Protein AF-0000000084665175 (afdb_homodimer)

Foldseek 3Di:
DPPDPPPPPPPPPPPDQWQPDALVSNVVSVWFADLLQLETGDPLLDDPVLSVVLVVPDQFWKAQDQVRPGIDHPVVSRSSHGWIWGFLLSNLSSLVSLVVSVVCCVPPSQKHWPQSVDPVSNVVSVCSNPHDDDPRGHTRDIRDRYMTGMDGPD/DPPDPPPPPPPPPPPDQWQPDALVSNVVSVWFADLLQLETGDPLLDDPVLSVVLVVPDQFWKAQDQVRPGIDHPVVSRSSHGWIWGFLLSNLSSLVSLVVSVVCCVPPSQKHWPCSVDPVSNVVSVCSNPHDDDDRGHTRDIRDHYMTGMDGND

InterPro domains:
  IPR053008 Phomopsin biosynthesis-associated protein [PTHR35896] (13-152)

Sequence (308 aa):
MSPSTEDAASPYAAQWTNCGSSPTEARKRGCKFDILSFAWQLPECYDDKIMEDFLAEKEWEFFKFPNKTSPVTKETALTGEHTLFVTTEYHRVHCMYMWRQMHRAFTVRKYIDSHLNDWHHTLHCHKVMLGEQLPPESIGAAGQVKYPECSPALMSPSTEDAASPYAAQWTNCGSSPTEARKRGCKFDILSFAWQLPECYDDKIMEDFLAEKEWEFFKFPNKTSPVTKETALTGEHTLFVTTEYHRVHCMYMWRQMHRAFTVRKYIDSHLNDWHHTLHCHKVMLGEQLPPESIGAAGQVKYPECSPAL

Nearest PDB structures (foldseek):
  6m5a-assembly1_A  TM=4.374E-01  e=7.231E+00  Bifidobacterium longum
  6m5a-assembly1_A  TM=4.374E-01  e=7.853E+00  Bifidobacterium longum

Structure (mmCIF, N/CA/C/O backbone):
data_AF-0000000084665175-model_v1
#
loop_
_entity.id
_entity.type
_entity.pdbx_description
1 polymer 'Uncharacterized protein'
#
loop_
_atom_site.group_PDB
_atom_site.id
_atom_site.type_symbol
_atom_site.label_atom_id
_atom_site.label_alt_id
_atom_site.label_comp_id
_atom_site.label_asym_id
_atom_site.label_entity_id
_atom_site.label_seq_id
_atom_site.pdbx_PDB_ins_code
_atom_site.Cartn_x
_atom_site.Cartn_y
_atom_site.Cartn_z
_atom_site.occupancy
_atom_site.B_iso_or_equiv
_atom_site.auth_seq_id
_atom_site.auth_comp_id
_atom_site.auth_asym_id
_atom_site.auth_atom_id
_atom_site.pdbx_PDB_model_num
ATOM 1 N N . MET A 1 1 ? 52.875 -5.105 -5.637 1 31.73 1 MET A N 1
ATOM 2 C CA . MET A 1 1 ? 51.719 -5.711 -6.281 1 31.73 1 MET A CA 1
ATOM 3 C C . MET A 1 1 ? 50.5 -5.641 -5.371 1 31.73 1 MET A C 1
ATOM 5 O O . MET A 1 1 ? 50.469 -6.262 -4.309 1 31.73 1 MET A O 1
ATOM 9 N N . SER A 1 2 ? 49.719 -4.527 -5.328 1 40.12 2 SER A N 1
ATOM 10 C CA . SER A 1 2 ? 48.656 -4.16 -4.398 1 40.12 2 SER A CA 1
ATOM 11 C C . SER A 1 2 ? 47.438 -5.07 -4.559 1 40.12 2 SER A C 1
ATOM 13 O O . SER A 1 2 ? 47.062 -5.395 -5.68 1 40.12 2 SER A O 1
ATOM 15 N N . PRO A 1 3 ? 47.094 -5.945 -3.506 1 40.59 3 PRO A N 1
ATOM 16 C CA . PRO A 1 3 ? 45.938 -6.867 -3.629 1 40.59 3 PRO A CA 1
ATOM 17 C C . PRO A 1 3 ? 44.656 -6.168 -4.09 1 40.59 3 PRO A C 1
ATOM 19 O O . PRO A 1 3 ? 44.438 -5.016 -3.727 1 40.59 3 PRO A O 1
ATOM 22 N N . SER A 1 4 ? 44.312 -6.379 -5.422 1 39.75 4 SER A N 1
ATOM 23 C CA . SER A 1 4 ? 43.062 -5.934 -6.023 1 39.75 4 SER A CA 1
ATOM 24 C C . SER A 1 4 ? 41.875 -6.293 -5.141 1 39.75 4 SER A C 1
ATOM 26 O O . SER A 1 4 ? 41.75 -7.43 -4.68 1 39.75 4 SER A O 1
ATOM 28 N N . THR A 1 5 ? 41.375 -5.363 -4.375 1 36.22 5 THR A N 1
ATOM 29 C CA . THR A 1 5 ? 40.125 -5.473 -3.617 1 36.22 5 THR A CA 1
ATOM 30 C C . THR A 1 5 ? 39.031 -6.121 -4.461 1 36.22 5 THR A C 1
ATOM 32 O O . THR A 1 5 ? 38.656 -5.594 -5.512 1 36.22 5 THR A O 1
ATOM 35 N N . GLU A 1 6 ? 39.031 -7.492 -4.523 1 35.38 6 GLU A N 1
ATOM 36 C CA . GLU A 1 6 ? 37.938 -8.242 -5.098 1 35.38 6 GLU A CA 1
ATOM 37 C C . GLU A 1 6 ? 36.594 -7.605 -4.738 1 35.38 6 GLU A C 1
ATOM 39 O O . GLU A 1 6 ? 36.312 -7.34 -3.564 1 35.38 6 GLU A O 1
ATOM 44 N N . ASP A 1 7 ? 36.062 -6.809 -5.629 1 36.69 7 ASP A N 1
ATOM 45 C CA . ASP A 1 7 ? 34.688 -6.32 -5.551 1 36.69 7 ASP A CA 1
ATOM 46 C C . ASP A 1 7 ? 33.75 -7.391 -5 1 36.69 7 ASP A C 1
ATOM 48 O O . ASP A 1 7 ? 33.656 -8.477 -5.574 1 36.69 7 ASP A O 1
ATOM 52 N N . ALA A 1 8 ? 33.594 -7.441 -3.74 1 35.28 8 ALA A N 1
ATOM 53 C CA . ALA A 1 8 ? 32.625 -8.297 -3.092 1 35.28 8 ALA A CA 1
ATOM 54 C C . ALA A 1 8 ? 31.328 -8.375 -3.924 1 35.28 8 ALA A C 1
ATOM 56 O O . ALA A 1 8 ? 30.562 -7.422 -3.98 1 35.28 8 ALA A O 1
ATOM 57 N N . ALA A 1 9 ? 31.406 -8.82 -5.094 1 38.97 9 ALA A N 1
ATOM 58 C CA . ALA A 1 9 ? 30.188 -9.141 -5.832 1 38.97 9 ALA A CA 1
ATOM 59 C C . ALA A 1 9 ? 29.125 -9.703 -4.902 1 38.97 9 ALA A C 1
ATOM 61 O O . ALA A 1 9 ? 29.406 -10.562 -4.062 1 38.97 9 ALA A O 1
ATOM 62 N N . SER A 1 10 ? 28.078 -8.992 -4.578 1 43.75 10 SER A N 1
ATOM 63 C CA . SER A 1 10 ? 27.016 -9.492 -3.723 1 43.75 10 SER A CA 1
ATOM 64 C C . SER A 1 10 ? 26.734 -10.969 -3.98 1 43.75 10 SER A C 1
ATOM 66 O O . SER A 1 10 ? 26.734 -11.414 -5.133 1 43.75 10 SER A O 1
ATOM 68 N N . PRO A 1 11 ? 27.062 -11.805 -3.145 1 42.22 11 PRO A N 1
ATOM 69 C CA . PRO A 1 11 ? 26.828 -13.242 -3.332 1 42.22 11 PRO A CA 1
ATOM 70 C C . PRO A 1 11 ? 25.562 -13.539 -4.121 1 42.22 11 PRO A C 1
ATOM 72 O O . PRO A 1 11 ? 25.328 -14.688 -4.516 1 42.22 11 PRO A O 1
ATOM 75 N N . TYR A 1 12 ? 24.438 -12.641 -4.078 1 46.16 12 TYR A N 1
ATOM 76 C CA . TYR A 1 12 ? 23.266 -12.891 -4.898 1 46.16 12 TYR A CA 1
ATOM 77 C C . TYR A 1 12 ? 23.469 -12.391 -6.32 1 46.16 12 TYR A C 1
ATOM 79 O O . TYR A 1 12 ? 22.938 -11.344 -6.703 1 46.16 12 TYR A O 1
ATOM 87 N N . ALA A 1 13 ? 24.531 -12.188 -6.75 1 50.5 13 ALA A N 1
ATOM 88 C CA . ALA A 1 13 ? 24.594 -11.977 -8.195 1 50.5 13 ALA A CA 1
ATOM 89 C C . ALA A 1 13 ? 23.594 -12.852 -8.93 1 50.5 13 ALA A C 1
ATOM 91 O O . ALA A 1 13 ? 23.734 -14.078 -8.953 1 50.5 13 ALA A O 1
ATOM 92 N N . ALA A 1 14 ? 22.266 -12.43 -8.836 1 59.78 14 ALA A N 1
ATOM 93 C CA . ALA A 1 14 ? 21.172 -13.219 -9.375 1 59.78 14 ALA A CA 1
ATOM 94 C C . ALA A 1 14 ? 21.484 -13.727 -10.781 1 59.78 14 ALA A C 1
ATOM 96 O O . ALA A 1 14 ? 21.922 -12.953 -11.641 1 59.78 14 ALA A O 1
ATOM 97 N N . GLN A 1 15 ? 21.797 -15.039 -10.93 1 76.12 15 GLN A N 1
ATOM 98 C CA . GLN A 1 15 ? 21.969 -15.68 -12.227 1 76.12 15 GLN A CA 1
ATOM 99 C C . GLN A 1 15 ? 20.891 -15.234 -13.211 1 76.12 15 GLN A C 1
ATOM 101 O O . GLN A 1 15 ? 21.156 -15.039 -14.398 1 76.12 15 GLN A O 1
ATOM 106 N N . TRP A 1 16 ? 19.688 -14.969 -12.773 1 90.75 16 TRP A N 1
ATOM 107 C CA . TRP A 1 16 ? 18.547 -14.602 -13.609 1 90.75 16 TRP A CA 1
ATOM 108 C C . TRP A 1 16 ? 17.906 -13.312 -13.117 1 90.75 16 TRP A C 1
ATOM 110 O O . TRP A 1 16 ? 17.984 -12.977 -11.93 1 90.75 16 TRP A O 1
ATOM 120 N N . THR A 1 17 ? 17.328 -12.633 -14.031 1 95.25 17 THR A N 1
ATOM 121 C CA . THR A 1 17 ? 16.609 -11.43 -13.672 1 95.25 17 THR A CA 1
ATOM 122 C C . THR A 1 17 ? 15.094 -11.672 -13.711 1 95.25 17 THR A C 1
ATOM 124 O O . THR A 1 17 ? 14.312 -10.805 -13.328 1 95.25 17 THR A O 1
ATOM 127 N N . ASN A 1 18 ? 14.75 -12.828 -14.203 1 97.62 18 ASN A N 1
ATOM 128 C CA . ASN A 1 18 ? 13.352 -13.25 -14.188 1 97.62 18 ASN A CA 1
ATOM 129 C C . ASN A 1 18 ? 13.227 -14.766 -14.234 1 97.62 18 ASN A C 1
ATOM 131 O O . ASN A 1 18 ? 14.227 -15.477 -14.289 1 97.62 18 ASN A O 1
ATOM 135 N N . CYS A 1 19 ? 12.039 -15.258 -14.281 1 98.38 19 CYS A N 1
ATOM 136 C CA . CYS A 1 19 ? 11.773 -16.688 -14.164 1 98.38 19 CYS A CA 1
ATOM 137 C C . CYS A 1 19 ? 11.523 -17.312 -15.531 1 98.38 19 CYS A C 1
ATOM 139 O O . CYS A 1 19 ? 10.961 -18.406 -15.625 1 98.38 19 CYS A O 1
ATOM 141 N N . GLY A 1 20 ? 11.867 -16.594 -16.516 1 97.94 20 GLY A N 1
ATOM 142 C CA . GLY A 1 20 ? 11.617 -17.109 -17.859 1 97.94 20 GLY A CA 1
ATOM 143 C C . GLY A 1 20 ? 10.211 -16.828 -18.344 1 97.94 20 GLY A C 1
ATOM 144 O O . GLY A 1 20 ? 9.703 -15.727 -18.156 1 97.94 20 GLY A O 1
ATOM 145 N N . SER A 1 21 ? 9.578 -17.812 -19.141 1 97.88 21 SER A N 1
ATOM 146 C CA . SER A 1 21 ? 8.281 -17.531 -19.766 1 97.88 21 SER A CA 1
ATOM 147 C C . SER A 1 21 ? 7.359 -18.75 -19.641 1 97.88 21 SER A C 1
ATOM 149 O O . SER A 1 21 ? 6.328 -18.812 -20.328 1 97.88 21 SER A O 1
ATOM 151 N N . SER A 1 22 ? 7.793 -19.641 -18.891 1 98.25 22 SER A N 1
ATOM 152 C CA . SER A 1 22 ? 6.953 -20.812 -18.656 1 98.25 22 SER A CA 1
ATOM 153 C C . SER A 1 22 ? 7.176 -21.391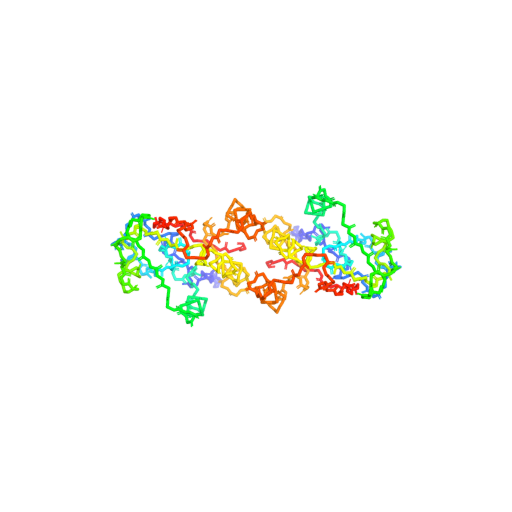 -17.266 1 98.25 22 SER A C 1
ATOM 155 O O . SER A 1 22 ? 8.242 -21.203 -16.672 1 98.25 22 SER A O 1
ATOM 157 N N . PRO A 1 23 ? 6.137 -22.141 -16.797 1 98.44 23 PRO A N 1
ATOM 158 C CA . PRO A 1 23 ? 6.324 -22.766 -15.484 1 98.44 23 PRO A CA 1
ATOM 159 C C . PRO A 1 23 ? 7.527 -23.719 -15.453 1 98.44 23 PRO A C 1
ATOM 161 O O . PRO A 1 23 ? 8.25 -23.766 -14.453 1 98.44 23 PRO A O 1
ATOM 164 N N . THR A 1 24 ? 7.699 -24.438 -16.469 1 98.19 24 THR A N 1
ATOM 165 C CA . THR A 1 24 ? 8.828 -25.359 -16.547 1 98.19 24 THR A CA 1
ATOM 166 C C . THR A 1 24 ? 10.148 -24.594 -16.422 1 98.19 24 THR A C 1
ATOM 168 O O . THR A 1 24 ? 11.016 -24.984 -15.641 1 98.19 24 THR A O 1
ATOM 171 N N . GLU A 1 25 ? 10.297 -23.578 -17.172 1 97.94 25 GLU A N 1
ATOM 172 C CA . GLU A 1 25 ? 11.5 -22.75 -17.094 1 97.94 25 GLU A CA 1
ATOM 173 C C . GLU A 1 25 ? 11.656 -22.156 -15.695 1 97.94 25 GLU A C 1
ATOM 175 O O . GLU A 1 25 ? 12.758 -22.078 -15.156 1 97.94 25 GLU A O 1
ATOM 180 N N . ALA A 1 26 ? 10.523 -21.672 -15.172 1 98.56 26 ALA A N 1
ATOM 181 C CA . ALA A 1 26 ? 10.547 -21.078 -13.844 1 98.56 26 ALA A CA 1
ATOM 182 C C . ALA A 1 26 ? 11.078 -22.062 -12.805 1 98.56 26 ALA A C 1
ATOM 184 O O . ALA A 1 26 ? 11.953 -21.719 -12.008 1 98.56 26 ALA A O 1
ATOM 185 N N . ARG A 1 27 ? 10.594 -23.234 -12.836 1 98.12 27 ARG A N 1
ATOM 186 C CA . ARG A 1 27 ? 11.039 -24.266 -11.898 1 98.12 27 ARG A CA 1
ATOM 187 C C . ARG A 1 27 ? 12.523 -24.562 -12.078 1 98.12 27 ARG A C 1
ATOM 189 O O . ARG A 1 27 ? 13.25 -24.734 -11.094 1 98.12 27 ARG A O 1
ATOM 196 N N . LYS A 1 28 ? 12.977 -24.578 -13.258 1 96.88 28 LYS A N 1
ATOM 197 C CA . LYS A 1 28 ? 14.391 -24.828 -13.539 1 96.88 28 LYS A CA 1
ATOM 198 C C . LYS A 1 28 ? 15.266 -23.734 -12.938 1 96.88 28 LYS A C 1
ATOM 200 O O . LYS A 1 28 ? 16.391 -24 -12.508 1 96.88 28 LYS A O 1
ATOM 205 N N . ARG A 1 29 ? 14.703 -22.578 -12.867 1 96.56 29 ARG A N 1
ATOM 206 C CA . ARG A 1 29 ? 15.461 -21.438 -12.359 1 96.56 29 ARG A CA 1
ATOM 207 C C . ARG A 1 29 ? 15.289 -21.297 -10.852 1 96.56 29 ARG A C 1
ATOM 209 O O . ARG A 1 29 ? 15.758 -20.328 -10.258 1 96.56 29 ARG A O 1
ATOM 216 N N . GLY A 1 30 ? 14.617 -22.219 -10.25 1 96.88 30 GLY A N 1
ATOM 217 C CA . GLY A 1 30 ? 14.453 -22.203 -8.805 1 96.88 30 GLY A CA 1
ATOM 218 C C . GLY A 1 30 ? 13.422 -21.203 -8.328 1 96.88 30 GLY A C 1
ATOM 219 O O . GLY A 1 30 ? 13.43 -20.781 -7.168 1 96.88 30 GLY A O 1
ATOM 220 N N . CYS A 1 31 ? 12.594 -20.75 -9.242 1 98.19 31 CYS A N 1
ATOM 221 C CA . CYS A 1 31 ? 11.555 -19.781 -8.891 1 98.19 31 CYS A CA 1
ATOM 222 C C . CYS A 1 31 ? 10.438 -20.453 -8.109 1 98.19 31 CYS A C 1
ATOM 224 O O . CYS A 1 31 ? 10.25 -21.672 -8.195 1 98.19 31 CYS A O 1
ATOM 226 N N . LYS A 1 32 ? 9.695 -19.641 -7.34 1 98.38 32 LYS A N 1
ATOM 227 C CA . LYS A 1 32 ? 8.508 -20.047 -6.602 1 98.38 32 LYS A CA 1
ATOM 228 C C . LYS A 1 32 ? 7.277 -19.266 -7.074 1 98.38 32 LYS A C 1
ATOM 230 O O . LYS A 1 32 ? 7.395 -18.141 -7.539 1 98.38 32 LYS A O 1
ATOM 235 N N . PHE A 1 33 ? 6.184 -19.906 -6.934 1 98.56 33 PHE A N 1
ATOM 236 C CA . PHE A 1 33 ? 4.965 -19.281 -7.418 1 98.56 33 PHE A CA 1
ATOM 237 C C . PHE A 1 33 ? 4.301 -18.469 -6.316 1 98.56 33 PHE A C 1
ATOM 239 O O . PHE A 1 33 ? 3.99 -18.984 -5.246 1 98.56 33 PHE A O 1
ATOM 246 N N . ASP A 1 34 ? 4.098 -17.203 -6.543 1 98.38 34 ASP A N 1
ATOM 247 C CA . ASP A 1 34 ? 3.391 -16.234 -5.711 1 98.38 34 ASP A CA 1
ATOM 248 C C . ASP A 1 34 ? 1.909 -16.172 -6.078 1 98.38 34 ASP A C 1
ATOM 250 O O . ASP A 1 34 ? 1.541 -15.609 -7.105 1 98.38 34 ASP A O 1
ATOM 254 N N . ILE A 1 35 ? 1.098 -16.703 -5.219 1 97.62 35 ILE A N 1
ATOM 255 C CA . ILE A 1 35 ? -0.321 -16.859 -5.516 1 97.62 35 ILE A CA 1
ATOM 256 C C . ILE A 1 35 ? -1.031 -15.516 -5.402 1 97.62 35 ILE A C 1
ATOM 258 O O . ILE A 1 35 ? -2.135 -15.344 -5.926 1 97.62 35 ILE A O 1
ATOM 262 N N . LEU A 1 36 ? -0.494 -14.523 -4.75 1 97.38 36 LEU A N 1
ATOM 263 C CA . LEU A 1 36 ? -1.067 -13.18 -4.672 1 97.38 36 LEU A CA 1
ATOM 264 C C . LEU A 1 36 ? -1.054 -12.508 -6.039 1 97.38 36 LEU A C 1
ATOM 266 O O . LEU A 1 36 ? -2.078 -11.992 -6.492 1 97.38 36 LEU A O 1
ATOM 270 N N . SER A 1 37 ? 0.1 -12.539 -6.688 1 96.25 37 SER A N 1
ATOM 271 C CA . SER A 1 37 ? 0.264 -11.859 -7.969 1 96.25 37 SER A CA 1
ATOM 272 C C . SER A 1 37 ? 0.074 -12.828 -9.133 1 96.25 37 SER A C 1
ATOM 274 O O . SER A 1 37 ? 0.115 -12.422 -10.297 1 96.25 37 SER A O 1
ATOM 276 N N . PHE A 1 38 ? -0.125 -14.109 -8.828 1 98.25 38 PHE A N 1
ATOM 277 C CA . PHE A 1 38 ? -0.094 -15.141 -9.859 1 98.25 38 PHE A CA 1
ATOM 278 C C . PHE A 1 38 ? 1.171 -15.023 -10.703 1 98.25 38 PHE A C 1
ATOM 280 O O . PHE A 1 38 ? 1.104 -14.984 -11.93 1 98.25 38 PHE A O 1
ATOM 287 N N . ALA A 1 39 ? 2.281 -15.023 -10 1 98.75 39 ALA A N 1
ATOM 288 C CA . ALA A 1 39 ? 3.555 -14.773 -10.672 1 98.75 39 ALA A CA 1
ATOM 289 C C . ALA A 1 39 ? 4.633 -15.727 -10.172 1 98.75 39 ALA A C 1
ATOM 291 O O . ALA A 1 39 ? 4.719 -16.016 -8.977 1 98.75 39 ALA A O 1
ATOM 292 N N . TRP A 1 40 ? 5.355 -16.219 -11.117 1 98.75 40 TRP A N 1
ATOM 293 C CA . TRP A 1 40 ? 6.594 -16.906 -10.75 1 98.75 40 TRP A CA 1
ATOM 294 C C . TRP A 1 40 ? 7.672 -15.906 -10.352 1 98.75 40 TRP A C 1
ATOM 296 O O . TRP A 1 40 ? 7.961 -14.969 -11.094 1 98.75 40 TRP A O 1
ATOM 306 N N . GLN A 1 41 ? 8.195 -16.141 -9.172 1 98.5 41 GLN A N 1
ATOM 307 C CA . GLN A 1 41 ? 9.156 -15.188 -8.625 1 98.5 41 GLN A CA 1
ATOM 308 C C . GLN A 1 41 ? 10.508 -15.852 -8.383 1 98.5 41 GLN A C 1
ATOM 310 O O . GLN A 1 41 ? 10.578 -16.969 -7.867 1 98.5 41 GLN A O 1
ATOM 315 N N . LEU A 1 42 ? 11.602 -15.156 -8.734 1 97.94 42 LEU A N 1
ATOM 316 C CA . LEU A 1 42 ? 12.922 -15.531 -8.25 1 97.94 42 LEU A CA 1
ATOM 317 C C . LEU A 1 42 ? 12.977 -15.484 -6.727 1 97.94 42 LEU A C 1
ATOM 319 O O . LEU A 1 42 ? 12.188 -14.781 -6.094 1 97.94 42 LEU A O 1
ATOM 323 N N . PRO A 1 43 ? 13.859 -16.188 -6.121 1 96.75 43 PRO A N 1
ATOM 324 C CA . PRO A 1 43 ? 13.914 -16.266 -4.66 1 96.75 43 PRO A CA 1
ATOM 325 C C . PRO A 1 43 ? 14.055 -14.898 -4 1 96.75 43 PRO A C 1
ATOM 327 O O . PRO A 1 43 ? 13.5 -14.672 -2.924 1 96.75 43 PRO A O 1
ATOM 330 N N . GLU A 1 44 ? 14.742 -13.984 -4.621 1 96.38 44 GLU A N 1
ATOM 331 C CA . GLU A 1 44 ? 14.969 -12.656 -4.047 1 96.38 44 GLU A CA 1
ATOM 332 C C . GLU A 1 44 ? 13.664 -11.875 -3.932 1 96.38 44 GLU A C 1
ATOM 334 O O . GLU A 1 44 ? 13.492 -11.07 -3.012 1 96.38 44 GLU A O 1
ATOM 339 N N . CYS A 1 45 ? 12.734 -12.133 -4.824 1 98 45 CYS A N 1
ATOM 340 C CA . CYS A 1 45 ? 11.508 -11.352 -4.875 1 98 45 CYS A CA 1
ATOM 341 C C . CYS A 1 45 ? 10.344 -12.125 -4.266 1 98 45 CYS A C 1
ATOM 343 O O . CYS A 1 45 ? 9.258 -11.562 -4.066 1 98 45 CYS A O 1
ATOM 345 N N . TYR A 1 46 ? 10.523 -13.398 -4.004 1 98.38 46 TYR A N 1
ATOM 346 C CA . TYR A 1 46 ? 9.477 -14.18 -3.355 1 98.38 46 TYR A CA 1
ATOM 347 C C . TYR A 1 46 ? 9.453 -13.914 -1.855 1 98.38 46 TYR A C 1
ATOM 349 O O . TYR A 1 46 ? 10.469 -14.07 -1.172 1 98.38 46 TYR A O 1
ATOM 357 N N . ASP A 1 47 ? 8.344 -13.547 -1.358 1 98.25 47 ASP A N 1
ATOM 358 C CA . ASP A 1 47 ? 8.195 -13.273 0.068 1 98.25 47 ASP A CA 1
ATOM 359 C C . ASP A 1 47 ? 7.453 -14.406 0.771 1 98.25 47 ASP A C 1
ATOM 361 O O . ASP A 1 47 ? 6.223 -14.414 0.818 1 98.25 47 ASP A O 1
ATOM 365 N N . ASP A 1 48 ? 8.18 -15.305 1.375 1 97.62 48 ASP A N 1
ATOM 366 C CA . ASP A 1 48 ? 7.621 -16.5 2.008 1 97.62 48 ASP A CA 1
ATOM 367 C C . ASP A 1 48 ? 6.633 -16.125 3.105 1 97.62 48 ASP A C 1
ATOM 369 O O . ASP A 1 48 ? 5.559 -16.719 3.211 1 97.62 48 ASP A O 1
ATOM 373 N N . LYS A 1 49 ? 7.012 -15.172 3.904 1 97.5 49 LYS A N 1
ATOM 374 C CA . LYS A 1 49 ? 6.184 -14.797 5.047 1 97.5 49 LYS A CA 1
ATOM 375 C C . LYS A 1 49 ? 4.832 -14.25 4.594 1 97.5 49 LYS A C 1
ATOM 377 O O . LYS A 1 49 ? 3.793 -14.625 5.145 1 97.5 49 LYS A O 1
ATOM 382 N N . ILE A 1 50 ? 4.812 -13.398 3.627 1 98.44 50 ILE A N 1
ATOM 383 C CA . ILE A 1 50 ? 3.574 -12.82 3.117 1 98.44 50 ILE A CA 1
ATOM 384 C C . ILE A 1 50 ? 2.691 -13.922 2.535 1 98.44 50 ILE A C 1
ATOM 386 O O . ILE A 1 50 ? 1.476 -13.93 2.748 1 98.44 50 ILE A O 1
ATOM 390 N N . MET A 1 51 ? 3.35 -14.875 1.78 1 97.94 51 MET A N 1
ATOM 391 C CA . MET A 1 51 ? 2.584 -15.969 1.196 1 97.94 51 MET A CA 1
ATOM 392 C C . MET A 1 51 ? 1.954 -16.828 2.285 1 97.94 51 MET A C 1
ATOM 394 O O . MET A 1 51 ? 0.783 -17.203 2.189 1 97.94 51 MET A O 1
ATOM 398 N N . GLU A 1 52 ? 2.744 -17.078 3.268 1 97.56 52 GLU A N 1
ATOM 399 C CA . GLU A 1 52 ? 2.248 -17.875 4.383 1 97.56 52 GLU A CA 1
ATOM 400 C C . GLU A 1 52 ? 1.075 -17.172 5.074 1 97.56 52 GLU A C 1
ATOM 402 O O . GLU A 1 52 ? 0.043 -17.797 5.332 1 97.56 52 GLU A O 1
ATOM 407 N N . ASP A 1 53 ? 1.209 -15.93 5.387 1 98.06 53 ASP A N 1
ATOM 408 C CA . ASP A 1 53 ? 0.157 -15.172 6.051 1 98.06 53 ASP A CA 1
ATOM 409 C C . ASP A 1 53 ? -1.121 -15.148 5.215 1 98.06 53 ASP A C 1
ATOM 411 O O . ASP A 1 53 ? -2.219 -15.344 5.742 1 98.06 53 ASP A O 1
ATOM 415 N N . PHE A 1 54 ? -0.969 -14.898 3.98 1 98.62 54 PHE A N 1
ATOM 416 C CA . PHE A 1 54 ? -2.121 -14.805 3.092 1 98.62 54 PHE A CA 1
ATOM 417 C C . PHE A 1 54 ? -2.867 -16.125 3.029 1 98.62 54 PHE A C 1
ATOM 419 O O . PHE A 1 54 ? -4.094 -16.156 3.139 1 98.62 54 PHE A O 1
ATOM 426 N N . LEU A 1 55 ? -2.111 -17.172 2.855 1 97.5 55 LEU A N 1
ATOM 427 C CA . LEU A 1 55 ? -2.719 -18.484 2.703 1 97.5 55 LEU A CA 1
ATOM 428 C C . LEU A 1 55 ? -3.332 -18.969 4.02 1 97.5 55 LEU A C 1
ATOM 430 O O . LEU A 1 55 ? -4.219 -19.828 4.023 1 97.5 55 LEU A O 1
ATOM 434 N N . ALA A 1 56 ? -2.902 -18.422 5.094 1 96.75 56 ALA A N 1
ATOM 435 C CA . ALA A 1 56 ? -3.434 -18.797 6.406 1 96.75 56 ALA A CA 1
ATOM 436 C C . ALA A 1 56 ? -4.723 -18.031 6.703 1 96.75 56 ALA A C 1
ATOM 438 O O . ALA A 1 56 ? -5.461 -18.391 7.621 1 96.75 56 ALA A O 1
ATOM 439 N N . GLU A 1 57 ? -4.953 -17 5.957 1 95.62 57 GLU A N 1
ATOM 440 C CA . GLU A 1 57 ? -6.109 -16.156 6.223 1 95.62 57 GLU A CA 1
ATOM 441 C C . GLU A 1 57 ? -7.41 -16.938 6.086 1 95.62 57 GLU A C 1
ATOM 443 O O . GLU A 1 57 ? -8.312 -16.797 6.914 1 95.62 57 GLU A O 1
ATOM 448 N N . LYS A 1 58 ? -7.539 -17.688 5.086 1 94.38 58 LYS A N 1
ATOM 449 C CA . LYS A 1 58 ? -8.734 -18.484 4.824 1 94.38 58 LYS A CA 1
ATOM 450 C C . LYS A 1 58 ? -8.492 -19.469 3.678 1 94.38 58 LYS A C 1
ATOM 452 O O . LYS A 1 58 ? -7.492 -19.359 2.965 1 94.38 58 LYS A O 1
ATOM 457 N N . GLU A 1 59 ? -9.414 -20.359 3.555 1 96.38 59 GLU A N 1
ATOM 458 C CA . GLU A 1 59 ? -9.383 -21.25 2.402 1 96.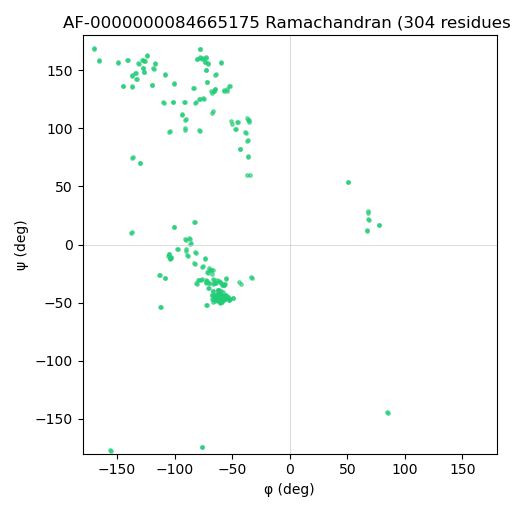38 59 GLU A CA 1
ATOM 459 C C . GLU A 1 59 ? -9.906 -20.562 1.148 1 96.38 59 GLU A C 1
ATOM 461 O O . GLU A 1 59 ? -11.117 -20.531 0.914 1 96.38 59 GLU A O 1
ATOM 466 N N . TRP A 1 60 ? -9.047 -20.094 0.376 1 97.56 60 TRP A N 1
ATOM 467 C CA . TRP A 1 60 ? -9.406 -19.344 -0.819 1 97.56 60 TRP A CA 1
ATOM 468 C C . TRP A 1 60 ? -9.969 -20.266 -1.898 1 97.56 60 TRP A C 1
ATOM 470 O O . TRP A 1 60 ? -9.594 -21.438 -1.983 1 97.56 60 TRP A O 1
ATOM 480 N N . GLU A 1 61 ? -10.82 -19.719 -2.688 1 96.56 61 GLU A N 1
ATOM 481 C CA . GLU A 1 61 ? -11.398 -20.453 -3.814 1 96.56 61 GLU A CA 1
ATOM 482 C C . GLU A 1 61 ? -10.844 -19.938 -5.141 1 96.56 61 GLU A C 1
ATOM 484 O O . GLU A 1 61 ? -10.625 -18.734 -5.312 1 96.56 61 GLU A O 1
ATOM 489 N N . PHE A 1 62 ? -10.703 -20.844 -6.062 1 98.06 62 PHE A N 1
ATOM 490 C CA . PHE A 1 62 ? -10.219 -20.578 -7.41 1 98.06 62 PHE A CA 1
ATOM 491 C C . PHE A 1 62 ? -11.094 -21.25 -8.453 1 98.06 62 PHE A C 1
ATOM 493 O O . PHE A 1 62 ? -11.602 -22.359 -8.227 1 98.06 62 PHE A O 1
ATOM 500 N N . PHE A 1 63 ? -11.219 -20.625 -9.609 1 98.31 63 PHE A N 1
ATOM 501 C CA . PHE A 1 63 ? -12.109 -21.172 -10.633 1 98.31 63 PHE A CA 1
ATOM 502 C C . PHE A 1 63 ? -11.445 -21.109 -12.008 1 98.31 63 PHE A C 1
ATOM 504 O O . PHE A 1 63 ? -10.758 -20.141 -12.328 1 98.31 63 PHE A O 1
ATOM 511 N N . LYS A 1 64 ? -11.711 -22.078 -12.789 1 96.56 64 LYS A N 1
ATOM 512 C CA . LYS A 1 64 ? -11.188 -22.109 -14.156 1 96.56 64 LYS A CA 1
ATOM 513 C C . LYS A 1 64 ? -11.961 -21.156 -15.062 1 96.56 64 LYS A C 1
ATOM 515 O O . LYS A 1 64 ? -11.406 -20.609 -16.016 1 96.56 64 LYS A O 1
ATOM 520 N N . PHE A 1 65 ? -13.25 -20.953 -14.734 1 95.19 65 PHE A N 1
ATOM 521 C CA . PHE A 1 65 ? -14.109 -20.109 -15.547 1 95.19 65 PHE A CA 1
ATOM 522 C C . PHE A 1 65 ? -14.797 -19.062 -14.688 1 95.19 65 PHE A C 1
ATOM 524 O O . PHE A 1 65 ? -14.969 -19.25 -13.484 1 95.19 65 PHE A O 1
ATOM 531 N N . PRO A 1 66 ? -15.227 -18 -15.336 1 93.88 66 PRO A N 1
ATOM 532 C CA . PRO A 1 66 ? -15.797 -16.891 -14.562 1 93.88 66 PRO A CA 1
ATOM 533 C C . PRO A 1 66 ? -17.188 -17.203 -14.023 1 93.88 66 PRO A C 1
ATOM 535 O O . PRO A 1 66 ? -17.703 -16.484 -13.172 1 93.88 66 PRO A O 1
ATOM 538 N N . ASN A 1 67 ? -17.844 -18.297 -14.5 1 92.69 67 ASN A N 1
ATOM 539 C CA . ASN A 1 67 ? -19.172 -18.641 -14.023 1 92.69 67 ASN A CA 1
ATOM 540 C C . ASN A 1 67 ? -19.109 -19.484 -12.75 1 92.69 67 ASN A C 1
ATOM 542 O O . ASN A 1 67 ? -20.141 -19.906 -12.234 1 92.69 67 ASN A O 1
ATOM 546 N N . LYS A 1 68 ? -17.969 -19.781 -12.227 1 91.38 68 LYS A N 1
ATOM 547 C CA . LYS A 1 68 ? -17.688 -20.453 -10.961 1 91.38 68 LYS A CA 1
ATOM 548 C C . LYS A 1 68 ? -18.125 -21.922 -11.008 1 91.38 68 LYS A C 1
ATOM 550 O O . LYS A 1 68 ? -18.344 -22.547 -9.969 1 91.38 68 LYS A O 1
ATOM 555 N N . THR A 1 69 ? -18.25 -22.484 -12.125 1 90.19 69 THR A N 1
ATOM 556 C CA . THR A 1 69 ? -18.781 -23.844 -12.266 1 90.19 69 THR A CA 1
ATOM 557 C C . THR A 1 69 ? -17.641 -24.859 -12.211 1 90.19 69 THR A C 1
ATOM 559 O O . THR A 1 69 ? -17.875 -26.062 -12.102 1 90.19 69 THR A O 1
ATOM 562 N N . SER A 1 70 ? -16.469 -24.422 -12.172 1 92.38 70 SER A N 1
ATOM 563 C CA . SER A 1 70 ? -15.328 -25.344 -12.188 1 92.38 70 SER A CA 1
ATOM 564 C C . SER A 1 70 ? -14.281 -24.922 -11.164 1 92.38 70 SER A C 1
ATOM 566 O O . SER A 1 70 ? -13.211 -24.422 -11.523 1 92.38 70 SER A O 1
ATOM 568 N N . PRO A 1 71 ? -14.57 -25.172 -9.906 1 96.19 71 PRO A N 1
ATOM 569 C CA . PRO A 1 71 ? -13.555 -24.875 -8.891 1 96.19 71 PRO A CA 1
ATOM 570 C C . PRO A 1 71 ? -12.305 -25.734 -9.031 1 96.19 71 PRO A C 1
ATOM 572 O O . PRO A 1 71 ? -12.375 -26.859 -9.523 1 96.19 71 PRO A O 1
ATOM 575 N N . VAL A 1 72 ? -11.195 -25.141 -8.711 1 96.44 72 VAL A N 1
ATOM 576 C CA . VAL A 1 72 ? -9.945 -25.906 -8.664 1 96.44 72 VAL A CA 1
ATOM 577 C C . VAL A 1 72 ? -9.398 -25.906 -7.238 1 96.44 72 VAL A C 1
ATOM 579 O O . VAL A 1 72 ? -9.703 -25.016 -6.445 1 96.44 72 VAL A O 1
ATOM 582 N N . THR A 1 73 ? -8.586 -26.922 -6.926 1 96.06 73 THR A N 1
ATOM 583 C CA . THR A 1 73 ? -8.023 -27.016 -5.586 1 96.06 73 THR A CA 1
ATOM 584 C C . THR A 1 73 ? -6.891 -26.016 -5.398 1 96.06 73 THR A C 1
ATOM 586 O O . THR A 1 73 ? -6.32 -25.531 -6.379 1 96.06 73 THR A O 1
ATOM 589 N N . LYS A 1 74 ? -6.621 -25.75 -4.16 1 96.44 74 LYS A N 1
ATOM 590 C CA . LYS A 1 74 ? -5.48 -24.906 -3.814 1 96.44 74 LYS A CA 1
ATOM 591 C C . LYS A 1 74 ? -4.188 -25.469 -4.402 1 96.44 74 LYS A C 1
ATOM 593 O O . LYS A 1 74 ? -3.35 -24.703 -4.898 1 96.44 74 LYS A O 1
ATOM 598 N N . GLU A 1 75 ? -4.023 -26.75 -4.281 1 96.25 75 GLU A N 1
ATOM 599 C CA . GLU A 1 75 ? -2.832 -27.406 -4.816 1 96.25 75 GLU A CA 1
ATOM 600 C C . GLU A 1 75 ? -2.682 -27.125 -6.312 1 96.25 75 GLU A C 1
ATOM 602 O O . GLU A 1 75 ? -1.581 -26.844 -6.789 1 96.25 75 GLU A O 1
ATOM 607 N N . THR A 1 76 ? -3.762 -27.281 -6.984 1 96.81 76 THR A N 1
ATOM 608 C CA . THR A 1 76 ? -3.75 -27 -8.414 1 96.81 76 THR A CA 1
ATOM 609 C C . THR A 1 76 ? -3.416 -25.531 -8.68 1 96.81 76 THR A C 1
ATOM 611 O O . THR A 1 76 ? -2.623 -25.219 -9.57 1 96.81 76 THR A O 1
ATOM 614 N N . ALA A 1 77 ? -4.051 -24.625 -7.938 1 97.62 77 ALA A N 1
ATOM 615 C CA . ALA A 1 77 ? -3.789 -23.203 -8.094 1 97.62 77 ALA A CA 1
ATOM 616 C C . ALA A 1 77 ? -2.311 -22.891 -7.879 1 97.62 77 ALA A C 1
ATOM 618 O O . ALA A 1 77 ? -1.729 -22.078 -8.609 1 97.62 77 ALA A O 1
ATOM 619 N N . LEU A 1 78 ? -1.662 -23.594 -6.977 1 97.31 78 LEU A N 1
ATOM 620 C CA . LEU A 1 78 ? -0.291 -23.297 -6.578 1 97.31 78 LEU A CA 1
ATOM 621 C C . LEU A 1 78 ? 0.703 -23.875 -7.578 1 97.31 78 LEU A C 1
ATOM 623 O O . LEU A 1 78 ? 1.896 -23.578 -7.527 1 97.31 78 LEU A O 1
ATOM 627 N N . THR A 1 79 ? 0.22 -24.656 -8.547 1 97.56 79 THR A N 1
ATOM 628 C CA . THR A 1 79 ? 1.124 -25.156 -9.578 1 97.56 79 THR A CA 1
ATOM 629 C C . THR A 1 79 ? 1.602 -24.016 -10.469 1 97.56 79 THR A C 1
ATOM 631 O O . THR A 1 79 ? 2.607 -24.141 -11.172 1 97.56 79 THR A O 1
ATOM 634 N N . GLY A 1 80 ? 0.825 -22.906 -10.5 1 98.31 80 GLY A N 1
ATOM 635 C CA . GLY A 1 80 ? 1.199 -21.781 -11.328 1 98.31 80 GLY A CA 1
ATOM 636 C C . GLY A 1 80 ? 1.101 -22.062 -12.812 1 98.31 80 GLY A C 1
ATOM 637 O O . GLY A 1 80 ? 1.835 -21.484 -13.609 1 98.31 80 GLY A O 1
ATOM 638 N N . GLU A 1 81 ? 0.209 -22.984 -13.188 1 97.88 81 GLU A N 1
ATOM 639 C CA . GLU A 1 81 ? 0.127 -23.422 -14.578 1 97.88 81 GLU A CA 1
ATOM 640 C C . GLU A 1 81 ? -1.078 -22.797 -15.281 1 97.88 81 GLU A C 1
ATOM 642 O O . GLU A 1 81 ? -1.177 -22.844 -16.5 1 97.88 81 GLU A O 1
ATOM 647 N N . HIS A 1 82 ? -1.979 -22.188 -14.508 1 96.12 82 HIS A N 1
ATOM 648 C CA . HIS A 1 82 ? -3.266 -21.812 -15.086 1 96.12 82 HIS A CA 1
ATOM 649 C C . HIS A 1 82 ? -3.637 -20.375 -14.734 1 96.12 82 HIS A C 1
ATOM 651 O O . HIS A 1 82 ? -3.357 -19.922 -13.625 1 96.12 82 HIS A O 1
ATOM 657 N N . THR A 1 83 ? -4.25 -19.734 -15.727 1 96.88 83 THR A N 1
ATOM 658 C CA . THR A 1 83 ? -5.066 -18.578 -15.375 1 96.88 83 THR A CA 1
ATOM 659 C C . THR A 1 83 ? -6.301 -19 -14.594 1 96.88 83 THR A C 1
ATOM 661 O O . THR A 1 83 ? -6.98 -19.953 -14.969 1 96.88 83 THR A O 1
ATOM 664 N N . LEU A 1 84 ? -6.555 -18.359 -13.531 1 98.19 84 LEU A N 1
ATOM 665 C CA . LEU A 1 84 ? -7.699 -18.719 -12.695 1 98.19 84 LEU A CA 1
ATOM 666 C C . LEU A 1 84 ? -8.508 -17.469 -12.336 1 98.19 84 LEU A C 1
ATOM 668 O O . LEU A 1 84 ? -7.973 -16.359 -12.336 1 98.19 84 LEU A O 1
ATOM 672 N N . PHE A 1 85 ? -9.75 -17.719 -12.031 1 98.31 85 PHE A N 1
ATOM 673 C CA . PHE A 1 85 ? -10.633 -16.656 -11.578 1 98.31 85 PHE A CA 1
ATOM 674 C C . PHE A 1 85 ? -10.789 -16.688 -10.062 1 98.31 85 PHE A C 1
ATOM 676 O O . PHE A 1 85 ? -10.898 -17.766 -9.469 1 98.31 85 PHE A O 1
ATOM 683 N N . VAL A 1 86 ? -10.766 -15.492 -9.484 1 97.44 86 VAL A N 1
ATOM 684 C CA . VAL A 1 86 ? -10.852 -15.375 -8.031 1 97.44 86 VAL A CA 1
ATOM 685 C C . VAL A 1 86 ? -12.031 -14.484 -7.66 1 97.44 86 VAL A C 1
ATOM 687 O O . VAL A 1 86 ? -12.547 -13.734 -8.5 1 97.44 86 VAL A O 1
ATOM 690 N N . THR A 1 87 ? -12.43 -14.586 -6.453 1 97 87 THR A N 1
ATOM 691 C CA . THR A 1 87 ? -13.586 -13.836 -5.988 1 97 87 THR A CA 1
ATOM 692 C C . THR A 1 87 ? -13.219 -12.375 -5.723 1 97 87 THR A C 1
ATOM 694 O O . THR A 1 87 ? -12.039 -12.031 -5.641 1 97 87 THR A O 1
ATOM 697 N N . THR A 1 88 ? -14.273 -11.539 -5.531 1 97.19 88 THR A N 1
ATOM 698 C CA . THR A 1 88 ? -14.102 -10.148 -5.133 1 97.19 88 THR A CA 1
ATOM 699 C C . THR A 1 88 ? -13.422 -10.055 -3.773 1 97.19 88 THR A C 1
ATOM 701 O O . THR A 1 88 ? -12.555 -9.203 -3.564 1 97.19 88 THR A O 1
ATOM 704 N N . GLU A 1 89 ? -13.781 -10.898 -2.902 1 96.88 89 GLU A N 1
ATOM 705 C CA . GLU A 1 89 ? -13.133 -10.922 -1.594 1 96.88 89 GLU A CA 1
ATOM 706 C C . GLU A 1 89 ? -11.633 -11.188 -1.722 1 96.88 89 GLU A C 1
ATOM 708 O O . GLU A 1 89 ? -10.82 -10.508 -1.104 1 96.88 89 GLU A O 1
ATOM 713 N N . TYR A 1 90 ? -11.297 -12.203 -2.461 1 97.31 90 TYR A N 1
ATOM 714 C CA . TYR A 1 90 ? -9.891 -12.492 -2.713 1 97.31 90 TYR A CA 1
ATOM 715 C C . TYR A 1 90 ? -9.164 -11.258 -3.24 1 97.31 90 TYR A C 1
ATOM 717 O O . TYR A 1 90 ? -8.086 -10.906 -2.75 1 97.31 90 TYR A O 1
ATOM 725 N N . HIS A 1 91 ? -9.781 -10.609 -4.199 1 97.69 91 HIS A N 1
ATOM 726 C CA . HIS A 1 91 ? -9.164 -9.469 -4.859 1 97.69 91 HIS A CA 1
ATOM 727 C C . HIS A 1 91 ? -8.875 -8.344 -3.863 1 97.69 91 HIS A C 1
ATOM 729 O O . HIS A 1 91 ? -7.785 -7.773 -3.863 1 97.69 91 HIS A O 1
ATOM 735 N N . ARG A 1 92 ? -9.805 -8.086 -3.035 1 97.25 92 ARG A N 1
ATOM 736 C CA . ARG A 1 92 ? -9.648 -7.023 -2.049 1 97.25 92 ARG A CA 1
ATOM 737 C C . ARG A 1 92 ? -8.57 -7.379 -1.03 1 97.25 92 ARG A C 1
ATOM 739 O O . ARG A 1 92 ? -7.707 -6.555 -0.714 1 97.25 92 ARG A O 1
ATOM 746 N N . VAL A 1 93 ? -8.625 -8.586 -0.526 1 98.12 93 VAL A N 1
ATOM 747 C CA . VAL A 1 93 ? -7.637 -9.016 0.455 1 98.12 93 VAL A CA 1
ATOM 748 C C . VAL A 1 93 ? -6.254 -9.07 -0.193 1 98.12 93 VAL A C 1
ATOM 750 O O . VAL A 1 93 ? -5.266 -8.656 0.412 1 98.12 93 VAL A O 1
ATOM 753 N N . HIS A 1 94 ? -6.207 -9.602 -1.382 1 97.62 94 HIS A N 1
ATOM 754 C CA . HIS A 1 94 ? -4.996 -9.594 -2.193 1 97.62 94 HIS A CA 1
ATOM 755 C C . HIS A 1 94 ? -4.387 -8.195 -2.254 1 97.62 94 HIS A C 1
ATOM 757 O O . HIS A 1 94 ? -3.172 -8.031 -2.102 1 97.62 94 HIS A O 1
ATOM 763 N N . CYS A 1 95 ? -5.176 -7.191 -2.49 1 98.44 95 CYS A N 1
ATOM 764 C CA . CYS A 1 95 ? -4.664 -5.832 -2.613 1 98.44 95 CYS A CA 1
ATOM 765 C C . CYS A 1 95 ? -3.943 -5.402 -1.341 1 98.44 95 CYS A C 1
ATOM 767 O O . CYS A 1 95 ? -2.865 -4.812 -1.402 1 98.44 95 CYS A O 1
ATOM 769 N N . MET A 1 96 ? -4.504 -5.688 -0.215 1 98.75 96 MET A N 1
ATOM 770 C CA . MET A 1 96 ? -3.891 -5.262 1.039 1 98.75 96 MET A CA 1
ATOM 771 C C . MET A 1 96 ? -2.613 -6.051 1.314 1 98.75 96 MET A C 1
ATOM 773 O O . MET A 1 96 ? -1.649 -5.508 1.859 1 98.75 96 MET A O 1
ATOM 777 N N . TYR A 1 97 ? -2.551 -7.277 0.918 1 98.81 97 TYR A N 1
ATOM 778 C CA . TYR A 1 97 ? -1.334 -8.062 1.076 1 98.81 97 TYR A CA 1
ATOM 779 C C . TYR A 1 97 ? -0.258 -7.605 0.099 1 98.81 97 TYR A C 1
ATOM 781 O O . TYR A 1 97 ? 0.936 -7.691 0.395 1 98.81 97 TYR A O 1
ATOM 789 N N . MET A 1 98 ? -0.723 -7.113 -1.076 1 98.75 98 MET A N 1
ATOM 790 C CA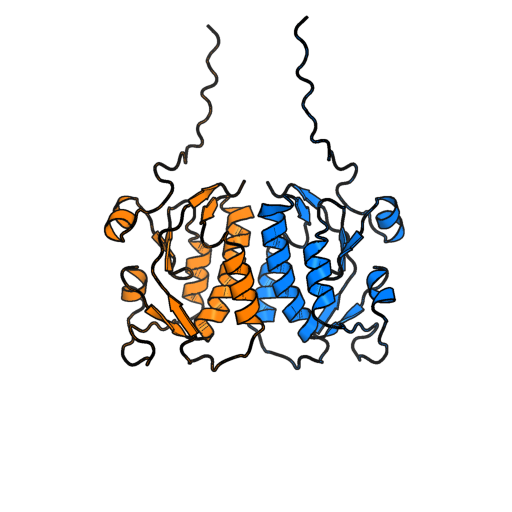 . MET A 1 98 ? 0.257 -6.574 -2.016 1 98.75 98 MET A CA 1
ATOM 791 C C . MET A 1 98 ? 0.92 -5.32 -1.454 1 98.75 98 MET A C 1
ATOM 793 O O . MET A 1 98 ? 2.109 -5.09 -1.68 1 98.75 98 MET A O 1
ATOM 797 N N . TRP A 1 99 ? 0.156 -4.547 -0.683 1 98.88 99 TRP A N 1
ATOM 798 C CA . TRP A 1 99 ? 0.768 -3.414 0.003 1 98.88 99 TRP A CA 1
ATOM 799 C C . TRP A 1 99 ? 1.792 -3.887 1.029 1 98.88 99 TRP A C 1
ATOM 801 O O . TRP A 1 99 ? 2.906 -3.363 1.091 1 98.88 99 TRP A O 1
ATOM 811 N N . ARG A 1 100 ? 1.44 -4.844 1.812 1 98.81 100 ARG A N 1
ATOM 812 C CA . ARG A 1 100 ? 2.383 -5.43 2.762 1 98.81 100 ARG A CA 1
ATOM 813 C C . ARG A 1 100 ? 3.629 -5.941 2.049 1 98.81 100 ARG A C 1
ATOM 815 O O . ARG A 1 100 ? 4.75 -5.715 2.51 1 98.81 100 ARG A O 1
ATOM 822 N N . GLN A 1 101 ? 3.418 -6.637 0.98 1 98.75 101 GLN A N 1
ATOM 823 C CA . GLN A 1 101 ? 4.531 -7.188 0.216 1 98.75 101 GLN A CA 1
ATOM 824 C C . GLN A 1 101 ? 5.445 -6.082 -0.3 1 98.75 101 GLN A C 1
ATOM 826 O O . GLN A 1 101 ? 6.672 -6.207 -0.246 1 98.75 101 GLN A O 1
ATOM 831 N N . MET A 1 102 ? 4.859 -5.031 -0.811 1 98.69 102 MET A N 1
ATOM 832 C CA . MET A 1 102 ? 5.668 -3.912 -1.291 1 98.69 102 MET A CA 1
ATOM 833 C C . MET A 1 102 ? 6.5 -3.318 -0.16 1 98.69 102 MET A C 1
ATOM 835 O O . MET A 1 102 ? 7.691 -3.049 -0.335 1 98.69 102 MET A O 1
ATOM 839 N N . HIS A 1 103 ? 5.824 -3.051 0.937 1 98.75 103 HIS A N 1
ATOM 840 C CA . HIS A 1 103 ? 6.539 -2.488 2.078 1 98.75 103 HIS A CA 1
ATOM 841 C C . HIS A 1 103 ? 7.742 -3.344 2.451 1 98.75 103 HIS A C 1
ATOM 843 O O . HIS A 1 103 ? 8.844 -2.824 2.639 1 98.75 103 HIS A O 1
ATOM 849 N N . ARG A 1 104 ? 7.578 -4.637 2.508 1 98.31 104 ARG A N 1
ATOM 850 C CA . ARG A 1 104 ? 8.656 -5.555 2.855 1 98.31 104 ARG A CA 1
ATOM 851 C C . ARG A 1 104 ? 9.688 -5.633 1.736 1 98.31 104 ARG A C 1
ATOM 853 O O . ARG A 1 104 ? 10.883 -5.801 1.995 1 98.31 104 ARG A O 1
ATOM 860 N N . ALA A 1 105 ? 9.219 -5.598 0.5 1 98.19 105 ALA A N 1
ATOM 861 C CA . ALA A 1 105 ? 10.148 -5.637 -0.623 1 98.19 105 ALA A CA 1
ATOM 862 C C . ALA A 1 105 ? 11.18 -4.512 -0.525 1 98.19 105 ALA A C 1
ATOM 864 O O . ALA A 1 105 ? 12.375 -4.734 -0.708 1 98.19 105 ALA A O 1
ATOM 865 N N . PHE A 1 106 ? 10.703 -3.344 -0.192 1 98.06 106 PHE A N 1
ATOM 866 C CA . PHE A 1 106 ? 11.578 -2.184 -0.147 1 98.06 106 PHE A CA 1
ATOM 867 C C . PHE A 1 106 ? 12.398 -2.174 1.14 1 98.06 106 PHE A C 1
ATOM 869 O O . PHE A 1 106 ? 13.555 -1.736 1.146 1 98.06 106 PHE A O 1
ATOM 876 N N . THR A 1 107 ? 11.875 -2.711 2.234 1 97.44 107 THR A N 1
ATOM 877 C CA . THR A 1 107 ? 12.516 -2.441 3.52 1 97.44 107 THR A CA 1
ATOM 878 C C . THR A 1 107 ? 13.227 -3.686 4.043 1 97.44 107 THR A C 1
ATOM 880 O O . THR A 1 107 ? 14.172 -3.582 4.824 1 97.44 107 THR A O 1
ATOM 883 N N . VAL A 1 108 ? 12.773 -4.859 3.709 1 96.88 108 VAL A N 1
ATOM 884 C CA . VAL A 1 108 ? 13.305 -6.098 4.273 1 96.88 108 VAL A CA 1
ATOM 885 C C . VAL A 1 108 ? 14.039 -6.887 3.189 1 96.88 108 VAL A C 1
ATOM 887 O O . VAL A 1 108 ? 15.242 -7.129 3.297 1 96.88 108 VAL A O 1
ATOM 890 N N . ARG A 1 109 ? 13.391 -7.148 2.076 1 96 109 ARG A N 1
ATOM 891 C CA . ARG A 1 109 ? 13.906 -8.023 1.035 1 96 109 ARG A CA 1
ATOM 892 C C . ARG A 1 109 ? 14.906 -7.285 0.146 1 96 109 ARG A C 1
ATOM 894 O O . ARG A 1 109 ? 15.836 -7.891 -0.388 1 96 109 ARG A O 1
ATOM 901 N N . LYS A 1 110 ? 14.68 -6.016 -0.053 1 96.56 110 LYS A N 1
ATOM 902 C CA . LYS A 1 110 ? 15.531 -5.137 -0.846 1 96.56 110 LYS A CA 1
ATOM 903 C C . LYS A 1 110 ? 15.5 -5.523 -2.322 1 96.56 110 LYS A C 1
ATOM 905 O O . LYS A 1 110 ? 16.406 -5.16 -3.084 1 96.56 110 LYS A O 1
ATOM 910 N N . TYR A 1 111 ? 14.578 -6.379 -2.764 1 96.94 111 TYR A N 1
ATOM 911 C CA . TYR A 1 111 ? 14.227 -6.699 -4.145 1 96.94 111 TYR A CA 1
ATOM 912 C C . TYR A 1 111 ? 12.734 -6.527 -4.383 1 96.94 111 TYR A C 1
ATOM 914 O O . TYR A 1 111 ? 11.922 -6.742 -3.475 1 96.94 111 TYR A O 1
ATOM 922 N N . ILE A 1 112 ? 12.383 -6.16 -5.574 1 97.81 112 ILE A N 1
ATOM 923 C CA . ILE A 1 112 ? 10.977 -5.977 -5.91 1 97.81 112 ILE A CA 1
ATOM 924 C C . ILE A 1 112 ? 10.734 -6.402 -7.359 1 97.81 112 ILE A C 1
ATOM 926 O O . ILE A 1 112 ? 11.555 -6.133 -8.234 1 97.81 112 ILE A O 1
ATOM 930 N N . ASP A 1 113 ? 9.672 -7.121 -7.586 1 98 113 ASP A N 1
ATOM 931 C CA . ASP A 1 113 ? 9.367 -7.512 -8.961 1 98 113 ASP A CA 1
ATOM 932 C C . ASP A 1 113 ? 8.688 -6.375 -9.719 1 98 113 ASP A C 1
ATOM 934 O O . ASP A 1 113 ? 8.102 -5.477 -9.102 1 98 113 ASP A O 1
ATOM 938 N N . SER A 1 114 ? 8.711 -6.406 -11.023 1 98.44 114 SER A N 1
ATOM 939 C CA . SER A 1 114 ? 8.266 -5.312 -11.875 1 98.44 114 SER A CA 1
ATOM 940 C C . SER A 1 114 ? 6.746 -5.168 -11.844 1 98.44 114 SER A C 1
ATOM 942 O O . SER A 1 114 ? 6.211 -4.105 -12.164 1 98.44 114 SER A O 1
ATOM 944 N N . HIS A 1 115 ? 6.008 -6.195 -11.523 1 98.31 115 HIS A N 1
ATOM 945 C CA . HIS A 1 115 ? 4.555 -6.09 -11.422 1 98.31 115 HIS A CA 1
ATOM 946 C C . HIS A 1 115 ? 4.148 -5.309 -10.172 1 98.31 115 HIS A C 1
ATOM 948 O O . HIS A 1 115 ? 3.32 -4.402 -10.25 1 98.31 115 HIS A O 1
ATOM 954 N N . LEU A 1 116 ? 4.68 -5.711 -8.992 1 98.44 116 LEU A N 1
ATOM 955 C CA . LEU A 1 116 ? 4.414 -5.023 -7.734 1 98.44 116 LEU A CA 1
ATOM 956 C C . LEU A 1 116 ? 4.887 -3.574 -7.801 1 98.44 116 LEU A C 1
ATOM 958 O O . LEU A 1 116 ? 4.25 -2.686 -7.227 1 98.44 116 LEU A O 1
ATOM 962 N N . ASN A 1 117 ? 5.941 -3.354 -8.539 1 98.44 117 ASN A N 1
ATOM 963 C CA . ASN A 1 117 ? 6.543 -2.027 -8.633 1 98.44 117 ASN A CA 1
ATOM 964 C C . ASN A 1 117 ? 5.887 -1.188 -9.727 1 98.44 117 ASN A C 1
ATOM 966 O O . ASN A 1 117 ? 6.355 -0.093 -10.039 1 98.44 117 ASN A O 1
ATOM 970 N N . ASP A 1 118 ? 4.918 -1.648 -10.328 1 98.56 118 ASP A N 1
ATOM 971 C CA . ASP A 1 118 ? 4.199 -0.911 -11.359 1 98.56 118 ASP A CA 1
ATOM 972 C C . ASP A 1 118 ? 3.203 0.068 -10.742 1 98.56 118 ASP A C 1
ATOM 974 O O . ASP A 1 118 ? 2.275 -0.342 -10.039 1 98.56 118 ASP A O 1
ATOM 978 N N . TRP A 1 119 ? 3.373 1.353 -11.086 1 98.62 119 TRP A N 1
ATOM 979 C CA . TRP A 1 119 ? 2.502 2.395 -10.547 1 98.62 119 TRP A CA 1
ATOM 980 C C . TRP A 1 119 ? 1.044 2.119 -10.898 1 98.62 119 TRP A C 1
ATOM 982 O O . TRP A 1 119 ? 0.145 2.367 -10.094 1 98.62 119 TRP A O 1
ATOM 992 N N . HIS A 1 120 ? 0.799 1.567 -12.047 1 98.5 120 HIS A N 1
ATOM 993 C CA . HIS A 1 120 ? -0.561 1.261 -12.477 1 98.5 120 HIS A CA 1
ATOM 994 C C . HIS A 1 120 ? -1.197 0.205 -11.578 1 98.5 120 HIS A C 1
ATOM 996 O O . HIS A 1 120 ? -2.412 0.218 -11.359 1 98.5 120 HIS A O 1
ATOM 1002 N N . HIS A 1 121 ? -0.389 -0.697 -11.078 1 98.44 121 HIS A N 1
ATOM 1003 C CA . HIS A 1 121 ? -0.906 -1.689 -10.148 1 98.44 121 HIS A CA 1
ATOM 1004 C C . HIS A 1 121 ? -1.393 -1.032 -8.859 1 98.44 121 HIS A C 1
ATOM 1006 O O . HIS A 1 121 ? -2.479 -1.349 -8.367 1 98.44 121 HIS A O 1
ATOM 1012 N N . THR A 1 122 ? -0.609 -0.15 -8.289 1 98.69 122 THR A N 1
ATOM 1013 C CA . THR A 1 122 ? -0.991 0.589 -7.09 1 98.69 122 THR A CA 1
ATOM 1014 C C . THR A 1 122 ? -2.297 1.348 -7.316 1 98.69 122 THR A C 1
ATOM 1016 O O . THR A 1 122 ? -3.199 1.302 -6.48 1 98.69 122 THR A O 1
ATOM 1019 N N . LEU A 1 123 ? -2.414 1.99 -8.461 1 98.56 123 LEU A N 1
ATOM 1020 C CA . LEU A 1 123 ? -3.627 2.736 -8.773 1 98.56 123 LEU A CA 1
ATOM 1021 C C . LEU A 1 123 ? -4.816 1.795 -8.938 1 98.56 123 LEU A C 1
ATOM 1023 O O . LEU A 1 123 ? -5.941 2.137 -8.562 1 98.56 123 LEU A O 1
ATOM 1027 N N . HIS A 1 124 ? -4.605 0.664 -9.562 1 98.25 124 HIS A N 1
ATOM 1028 C CA . HIS A 1 124 ? -5.664 -0.328 -9.711 1 98.25 124 HIS A CA 1
ATOM 1029 C C . HIS A 1 124 ? -6.203 -0.76 -8.352 1 98.25 124 HIS A C 1
ATOM 1031 O O . HIS A 1 124 ? -7.418 -0.799 -8.141 1 98.25 124 HIS A O 1
ATOM 1037 N N . CYS A 1 125 ? -5.344 -1.065 -7.406 1 98.38 125 CYS A N 1
ATOM 1038 C CA . CYS A 1 125 ? -5.77 -1.465 -6.066 1 98.38 125 CYS A CA 1
ATOM 1039 C C . CYS A 1 125 ? -6.539 -0.342 -5.383 1 98.38 125 CYS A C 1
ATOM 1041 O O . CYS A 1 125 ? -7.5 -0.598 -4.652 1 98.38 125 CYS A O 1
ATOM 1043 N N . HIS A 1 126 ? -6.055 0.933 -5.598 1 98.31 126 HIS A N 1
ATOM 1044 C CA . HIS A 1 126 ? -6.793 2.098 -5.117 1 98.31 126 HIS A CA 1
ATOM 1045 C C . HIS A 1 126 ? -8.242 2.07 -5.594 1 98.31 126 HIS A C 1
ATOM 1047 O O . HIS A 1 126 ? -9.164 2.223 -4.789 1 98.31 126 HIS A O 1
ATOM 1053 N N . LYS A 1 127 ? -8.461 1.832 -6.809 1 97.75 127 LYS A N 1
ATOM 1054 C CA . LYS A 1 127 ? -9.797 1.815 -7.402 1 97.75 127 LYS A CA 1
ATOM 1055 C C . LYS A 1 127 ? -10.617 0.643 -6.875 1 97.75 127 LYS A C 1
ATOM 1057 O O . LYS A 1 127 ? -11.789 0.802 -6.543 1 97.75 127 LYS A O 1
ATOM 1062 N N . VAL A 1 128 ? -10.016 -0.493 -6.793 1 97.56 128 VAL A N 1
ATOM 1063 C CA . VAL A 1 128 ? -10.711 -1.693 -6.336 1 97.56 128 VAL A CA 1
ATOM 1064 C C . VAL A 1 128 ? -11.172 -1.504 -4.895 1 97.56 128 VAL A C 1
ATOM 1066 O O . VAL A 1 128 ? -12.312 -1.821 -4.555 1 97.56 128 VAL A O 1
ATOM 1069 N N . MET A 1 129 ? -10.297 -0.972 -4.098 1 97.44 129 MET A N 1
ATOM 1070 C CA . MET A 1 129 ? -10.562 -0.898 -2.666 1 97.44 129 MET A CA 1
ATOM 1071 C C . MET A 1 129 ? -11.617 0.162 -2.363 1 97.44 129 MET A C 1
ATOM 1073 O O . MET A 1 129 ? -12.414 0.007 -1.435 1 97.44 129 MET A O 1
ATOM 1077 N N . LEU A 1 130 ? -11.617 1.221 -3.17 1 96.69 130 LEU A N 1
ATOM 1078 C CA . LEU A 1 130 ? -12.5 2.334 -2.84 1 96.69 130 LEU A CA 1
ATOM 1079 C C . LEU A 1 130 ? -13.727 2.34 -3.742 1 96.69 130 LEU A C 1
ATOM 1081 O O . LEU A 1 130 ? -14.688 3.064 -3.48 1 96.69 130 LEU A O 1
ATOM 1085 N N . GLY A 1 131 ? -13.703 1.557 -4.781 1 92.5 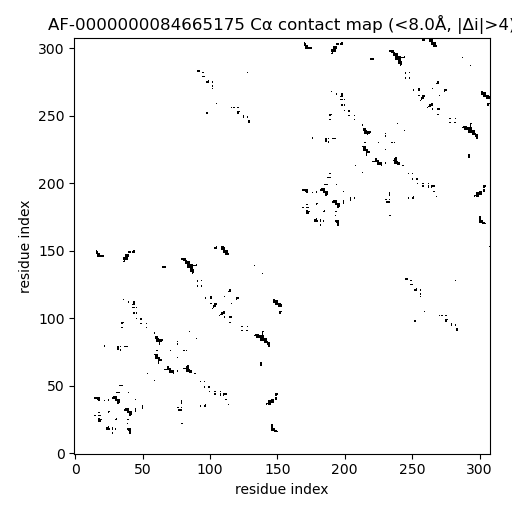131 GLY A N 1
ATOM 1086 C CA . GLY A 1 131 ? -14.812 1.533 -5.719 1 92.5 131 GLY A CA 1
ATOM 1087 C C . GLY A 1 131 ? -16.016 0.773 -5.199 1 92.5 131 GLY A C 1
ATOM 1088 O O . GLY A 1 131 ? -16.062 0.396 -4.027 1 92.5 131 GLY A O 1
ATOM 1089 N N . GLU A 1 132 ? -16.969 0.673 -6.137 1 87.38 132 GLU A N 1
ATOM 1090 C CA . GLU A 1 132 ? -18.172 -0.083 -5.812 1 87.38 132 GLU A CA 1
ATOM 1091 C C . GLU A 1 132 ? -17.828 -1.492 -5.336 1 87.38 132 GLU A C 1
ATOM 1093 O O . GLU A 1 132 ? -17.016 -2.178 -5.949 1 87.38 132 GLU A O 1
ATOM 1098 N N . GLN A 1 133 ? -18.531 -1.799 -4.23 1 86.25 133 GLN A N 1
ATOM 1099 C CA . GLN A 1 133 ? -18.266 -3.123 -3.676 1 86.25 133 GLN A CA 1
ATOM 1100 C C . GLN A 1 133 ? -19.266 -4.148 -4.203 1 86.25 133 GLN A C 1
ATOM 1102 O O . GLN A 1 133 ? -20.469 -4.074 -3.9 1 86.25 133 GLN A O 1
ATOM 1107 N N . LEU A 1 134 ? -18.703 -5.02 -4.992 1 92.31 134 LEU A N 1
ATOM 1108 C CA . LEU A 1 134 ? -19.484 -6.164 -5.449 1 92.31 134 LEU A CA 1
ATOM 1109 C C . LEU A 1 134 ? -19.578 -7.227 -4.355 1 92.31 134 LEU A C 1
ATOM 1111 O O . LEU A 1 134 ? -18.812 -7.191 -3.383 1 92.31 134 LEU A O 1
ATOM 1115 N N . PRO A 1 135 ? -20.594 -8.117 -4.516 1 95.56 135 PRO A N 1
ATOM 1116 C CA . PRO A 1 135 ? -20.656 -9.195 -3.523 1 95.56 135 PRO A CA 1
ATOM 1117 C C . PRO A 1 135 ? -19.328 -9.938 -3.375 1 95.56 135 PRO A C 1
ATOM 1119 O O . PRO A 1 135 ? -18.672 -10.227 -4.371 1 95.56 135 PRO A O 1
ATOM 1122 N N . PRO A 1 136 ? -18.984 -10.18 -2.158 1 95.19 136 PRO A N 1
ATOM 1123 C CA . PRO A 1 136 ? -17.688 -10.789 -1.901 1 95.19 136 PRO A CA 1
ATOM 1124 C C . PRO A 1 136 ? -17.484 -12.102 -2.662 1 95.19 136 PRO A C 1
ATOM 1126 O O . PRO A 1 136 ? -16.359 -12.445 -3.023 1 95.19 136 PRO A O 1
ATOM 1129 N N . GLU A 1 137 ? -18.562 -12.836 -2.93 1 95.31 137 GLU A N 1
ATOM 1130 C CA . GLU A 1 137 ? -18.469 -14.156 -3.543 1 95.31 137 GLU A CA 1
ATOM 1131 C C . GLU A 1 137 ? -18.469 -14.055 -5.066 1 95.31 137 GLU A C 1
ATOM 1133 O O . GLU A 1 137 ? -18.188 -15.039 -5.758 1 95.31 137 GLU A O 1
ATOM 1138 N N . SER A 1 138 ? -18.75 -12.867 -5.582 1 96.56 138 SER A N 1
ATOM 1139 C CA . SER A 1 138 ? -18.734 -12.703 -7.031 1 96.56 138 SER A CA 1
ATOM 1140 C C . SER A 1 138 ? -17.312 -12.766 -7.57 1 96.56 138 SER A C 1
ATOM 1142 O O . SER A 1 138 ? -16.344 -12.57 -6.828 1 96.56 138 SER A O 1
ATOM 1144 N N . ILE A 1 139 ? -17.188 -13.125 -8.844 1 96.81 139 ILE A N 1
ATOM 1145 C CA . ILE A 1 139 ? -15.867 -13.125 -9.445 1 96.81 139 ILE A CA 1
ATOM 1146 C C . ILE A 1 139 ? -15.336 -11.695 -9.516 1 96.81 139 ILE A C 1
ATOM 1148 O O . ILE A 1 139 ? -16.016 -10.789 -9.984 1 96.81 139 ILE A O 1
ATOM 1152 N N . GLY A 1 140 ? -14.141 -11.57 -9.078 1 94.62 140 GLY A N 1
ATOM 1153 C CA . GLY A 1 140 ? -13.594 -10.227 -8.953 1 94.62 140 GLY A CA 1
ATOM 1154 C C . GLY A 1 140 ? -12.453 -9.953 -9.922 1 94.62 140 GLY A C 1
ATOM 1155 O O . GLY A 1 140 ? -12.156 -8.805 -10.227 1 94.62 140 GLY A O 1
ATOM 1156 N N . ALA A 1 141 ? -11.766 -11.016 -10.328 1 95.75 141 ALA A N 1
ATOM 1157 C CA . ALA A 1 141 ? -10.609 -10.812 -11.195 1 95.75 141 ALA A CA 1
ATOM 1158 C C . ALA A 1 141 ? -10.164 -12.133 -11.828 1 95.75 141 ALA A C 1
ATOM 1160 O O . ALA A 1 141 ? -10.516 -13.211 -11.352 1 95.75 141 ALA A O 1
ATOM 1161 N N . ALA A 1 142 ? -9.484 -11.977 -12.883 1 96.94 142 ALA A N 1
ATOM 1162 C CA . ALA A 1 142 ? -8.727 -13.07 -13.484 1 96.94 142 ALA A CA 1
ATOM 1163 C C . ALA A 1 142 ? -7.242 -12.961 -13.148 1 96.94 142 ALA A C 1
ATOM 1165 O O . ALA A 1 142 ? -6.621 -11.93 -13.406 1 96.94 142 ALA A O 1
ATOM 1166 N N . GLY A 1 143 ? -6.754 -13.992 -12.547 1 97.25 143 GLY A N 1
ATOM 1167 C CA . GLY A 1 143 ? -5.324 -14.055 -12.289 1 97.25 143 GLY A CA 1
ATOM 1168 C C . GLY A 1 143 ? -4.543 -14.719 -13.398 1 97.25 143 GLY A C 1
ATOM 1169 O O . GLY A 1 143 ? -4.465 -15.953 -13.461 1 97.25 143 GLY A O 1
ATOM 1170 N N . GLN A 1 144 ? -3.982 -13.945 -14.211 1 97.38 144 GLN A N 1
ATOM 1171 C CA . GLN A 1 144 ? -3.109 -14.469 -15.25 1 97.38 144 GLN A CA 1
ATOM 1172 C C . GLN A 1 144 ? -1.698 -14.703 -14.719 1 97.38 144 GLN A C 1
ATOM 1174 O O . GLN A 1 144 ? -1.145 -13.859 -14.016 1 97.38 144 GLN A O 1
ATOM 1179 N N . VAL A 1 145 ? -1.153 -15.883 -15.07 1 98.38 145 VAL A N 1
ATOM 1180 C CA . VAL A 1 145 ? 0.2 -16.203 -14.625 1 98.38 145 VAL A CA 1
ATOM 1181 C C . VAL A 1 145 ? 1.196 -15.242 -15.266 1 98.38 145 VAL A C 1
ATOM 1183 O O . VAL A 1 145 ? 1.166 -15.023 -16.484 1 98.38 145 VAL A O 1
ATOM 1186 N N . LYS A 1 146 ? 2.098 -14.711 -14.453 1 98.56 146 LYS A N 1
ATOM 1187 C CA . LYS A 1 146 ? 3.059 -13.703 -14.891 1 98.56 146 LYS A CA 1
ATOM 1188 C C . LYS A 1 146 ? 4.488 -14.133 -14.578 1 98.56 146 LYS A C 1
ATOM 1190 O O . LYS A 1 146 ? 4.711 -14.992 -13.719 1 98.56 146 LYS A O 1
ATOM 1195 N N . TYR A 1 147 ? 5.414 -13.555 -15.312 1 98.69 147 TYR A N 1
ATOM 1196 C CA . TYR A 1 147 ? 6.848 -13.742 -15.125 1 98.69 147 TYR A CA 1
ATOM 1197 C C . TYR A 1 147 ? 7.57 -12.406 -15.055 1 98.69 147 TYR A C 1
ATOM 1199 O O . TYR A 1 147 ? 8.352 -12.062 -15.945 1 98.69 147 TYR A O 1
ATOM 1207 N N . PRO A 1 148 ? 7.352 -11.695 -13.977 1 98.62 148 PRO A N 1
ATOM 1208 C CA . PRO A 1 148 ? 7.918 -10.352 -13.898 1 98.62 148 PRO A CA 1
ATOM 1209 C C . PRO A 1 148 ? 9.43 -10.359 -13.695 1 98.62 148 PRO A C 1
ATOM 1211 O O . PRO A 1 148 ? 9.992 -11.367 -13.266 1 98.62 148 PRO A O 1
ATOM 1214 N N . GLU A 1 149 ? 10.047 -9.219 -14.008 1 98.31 149 GLU A N 1
ATOM 1215 C CA . GLU A 1 149 ? 11.453 -9.016 -13.664 1 98.31 149 GLU A CA 1
ATOM 1216 C C . GLU A 1 149 ? 11.625 -8.812 -12.156 1 98.31 149 GLU A C 1
ATOM 1218 O O . GLU A 1 149 ? 10.789 -8.188 -11.508 1 98.31 149 GLU A O 1
ATOM 1223 N N . CYS A 1 150 ? 12.633 -9.383 -11.664 1 97.88 150 CYS A N 1
ATOM 1224 C CA . CYS A 1 150 ? 13.039 -9.195 -10.281 1 97.88 150 CYS A CA 1
ATOM 1225 C C . CYS A 1 150 ? 14.328 -8.383 -10.195 1 97.88 150 CYS A C 1
ATOM 1227 O O . CYS A 1 150 ? 15.352 -8.773 -10.758 1 97.88 150 CYS A O 1
ATOM 1229 N N . SER A 1 151 ? 14.305 -7.25 -9.508 1 96.81 151 SER A N 1
ATOM 1230 C CA . SER A 1 151 ? 15.469 -6.371 -9.469 1 96.81 151 SER A CA 1
ATOM 1231 C C . SER A 1 151 ? 15.672 -5.785 -8.078 1 96.81 151 SER A C 1
ATOM 1233 O O . SER A 1 151 ? 14.758 -5.801 -7.25 1 96.81 151 SER A O 1
ATOM 1235 N N . PRO A 1 152 ? 16.891 -5.336 -7.789 1 95.31 152 PRO A N 1
ATOM 1236 C CA . PRO A 1 152 ? 17.094 -4.629 -6.523 1 95.31 152 PRO A CA 1
ATOM 1237 C C . PRO A 1 152 ? 16.188 -3.41 -6.367 1 95.31 152 PRO A C 1
ATOM 1239 O O . PRO A 1 152 ? 15.945 -2.689 -7.34 1 95.31 152 PRO A O 1
ATOM 1242 N N . ALA A 1 153 ? 15.523 -3.236 -5.199 1 91.38 153 ALA A N 1
ATOM 1243 C CA . ALA A 1 153 ? 14.602 -2.137 -4.93 1 91.38 153 ALA A CA 1
ATOM 1244 C C . ALA A 1 153 ? 15.344 -0.802 -4.879 1 91.38 153 ALA A C 1
ATOM 1246 O O . ALA A 1 153 ? 14.727 0.259 -5.023 1 91.38 153 ALA A O 1
ATOM 1247 N N . LEU A 1 154 ? 16.656 -0.664 -4.574 1 75.94 154 LEU A N 1
ATOM 1248 C CA . LEU A 1 154 ? 17.484 0.532 -4.531 1 75.94 154 LEU A CA 1
ATOM 1249 C C . LEU A 1 154 ? 18.453 0.571 -5.719 1 75.94 154 LEU A C 1
ATOM 1251 O O . LEU A 1 154 ? 18.859 -0.476 -6.219 1 75.94 154 LEU A O 1
ATOM 1255 N N . MET B 1 1 ? 50.031 16.906 -7.434 1 30.92 1 MET B N 1
ATOM 1256 C CA . MET B 1 1 ? 48.969 17.281 -6.492 1 30.92 1 MET B CA 1
ATOM 1257 C C . MET B 1 1 ? 47.594 16.922 -7.039 1 30.92 1 MET B C 1
ATOM 1259 O O . MET B 1 1 ? 47.156 17.516 -8.023 1 30.92 1 MET B O 1
ATOM 1263 N N . SER B 1 2 ? 47.156 15.68 -6.973 1 38 2 SER B N 1
ATOM 1264 C CA . SER B 1 2 ? 46 15.094 -7.629 1 38 2 SER B CA 1
ATOM 1265 C C . SER B 1 2 ? 44.688 15.688 -7.078 1 38 2 SER B C 1
ATOM 1267 O O . SER B 1 2 ? 44.562 15.875 -5.867 1 38 2 SER B O 1
ATOM 1269 N N . PRO B 1 3 ? 43.875 16.453 -7.93 1 39.59 3 PRO B N 1
ATOM 1270 C CA . PRO B 1 3 ? 42.625 17.078 -7.434 1 39.59 3 PRO B CA 1
ATOM 1271 C C . PRO B 1 3 ? 41.719 16.094 -6.699 1 39.59 3 PRO B C 1
ATOM 1273 O O . PRO B 1 3 ? 41.625 14.93 -7.086 1 39.59 3 PRO B O 1
ATOM 1276 N N . SER B 1 4 ? 41.688 16.25 -5.324 1 38.41 4 SER B N 1
ATOM 1277 C CA . SER B 1 4 ? 40.781 15.516 -4.445 1 38.41 4 SER B CA 1
ATOM 1278 C C . SER B 1 4 ? 39.344 15.555 -4.969 1 38.41 4 SER B C 1
ATOM 1280 O O . SER B 1 4 ? 38.844 16.609 -5.363 1 38.41 4 SER B O 1
ATOM 1282 N N . THR B 1 5 ? 38.906 14.516 -5.621 1 35.69 5 THR B N 1
ATOM 1283 C CA . THR B 1 5 ? 37.5 14.32 -6.039 1 35.69 5 THR B CA 1
ATOM 1284 C C . THR B 1 5 ? 36.531 14.711 -4.926 1 35.69 5 THR B C 1
ATOM 1286 O O . THR B 1 5 ? 36.594 14.141 -3.836 1 35.69 5 THR B O 1
ATOM 1289 N N . GLU B 1 6 ? 36.25 16.047 -4.82 1 35.03 6 GLU B N 1
ATOM 1290 C CA . GLU B 1 6 ? 35.188 16.531 -3.957 1 35.03 6 GLU B CA 1
ATOM 1291 C C . GLU B 1 6 ? 33.969 15.594 -3.979 1 35.03 6 GLU B C 1
ATOM 1293 O O . GLU B 1 6 ? 33.5 15.227 -5.051 1 35.03 6 GLU B O 1
ATOM 1298 N N . ASP B 1 7 ? 33.906 14.719 -3.014 1 36.53 7 ASP B N 1
ATOM 1299 C CA . ASP B 1 7 ? 32.719 13.922 -2.76 1 36.53 7 ASP B CA 1
ATOM 1300 C C . ASP B 1 7 ? 31.453 14.734 -3.035 1 36.53 7 ASP B C 1
ATOM 1302 O O . ASP B 1 7 ? 31.25 15.789 -2.438 1 36.53 7 ASP B O 1
ATOM 1306 N N . ALA B 1 8 ? 30.969 14.711 -4.199 1 35.25 8 ALA B N 1
ATOM 1307 C CA . ALA B 1 8 ? 29.688 15.289 -4.551 1 35.25 8 ALA B CA 1
ATOM 1308 C C . ALA B 1 8 ? 28.688 15.141 -3.41 1 35.25 8 ALA B C 1
ATOM 1310 O O . ALA B 1 8 ? 28.172 14.047 -3.17 1 35.25 8 ALA B O 1
ATOM 1311 N N . ALA B 1 9 ? 28.938 15.656 -2.293 1 38.44 9 ALA B N 1
ATOM 1312 C CA . ALA B 1 9 ? 27.906 15.742 -1.258 1 38.44 9 ALA B CA 1
ATOM 1313 C C . ALA B 1 9 ? 26.531 15.992 -1.87 1 38.44 9 ALA B C 1
ATOM 1315 O O . ALA B 1 9 ? 26.375 16.828 -2.764 1 38.44 9 ALA B O 1
ATOM 1316 N N . SER B 1 10 ? 25.641 15.031 -1.935 1 43.53 10 SER B N 1
ATOM 1317 C CA . SER B 1 10 ? 24.297 15.227 -2.479 1 43.53 10 SER B CA 1
ATOM 1318 C C . SER B 1 10 ? 23.766 16.609 -2.129 1 43.53 10 SER B C 1
ATOM 1320 O O . SER B 1 10 ? 23.953 17.094 -1.005 1 43.53 10 SER B O 1
ATOM 1322 N N . PRO B 1 11 ? 23.688 17.484 -3 1 42.31 11 PRO B N 1
ATOM 1323 C CA . PRO B 1 11 ? 23.203 18.844 -2.719 1 42.31 11 PRO B CA 1
ATOM 1324 C C . PRO B 1 11 ? 22.125 18.859 -1.638 1 42.31 11 PRO B C 1
ATOM 1326 O O . PRO B 1 11 ? 21.75 19.938 -1.161 1 42.31 11 PRO B O 1
ATOM 1329 N N . TYR B 1 12 ? 21.266 17.734 -1.422 1 46.38 12 TYR B N 1
ATOM 1330 C CA . TYR B 1 12 ? 20.297 17.734 -0.338 1 46.38 12 TYR B CA 1
ATOM 1331 C C . TYR B 1 12 ? 20.938 17.312 0.979 1 46.38 12 TYR B C 1
ATOM 1333 O O . TYR B 1 12 ? 20.75 16.203 1.453 1 46.38 12 TYR B O 1
ATOM 1341 N N . ALA B 1 13 ? 22.094 17.359 1.126 1 50.53 13 ALA B N 1
ATOM 1342 C CA . ALA B 1 13 ? 22.547 17.188 2.506 1 50.53 13 ALA B CA 1
ATOM 1343 C C . ALA B 1 13 ? 21.578 17.844 3.484 1 50.53 13 ALA B C 1
ATOM 1345 O O . ALA B 1 13 ? 21.453 19.062 3.516 1 50.53 13 ALA B O 1
ATOM 1346 N N . ALA B 1 14 ? 20.391 17.141 3.703 1 59.88 14 ALA B N 1
ATOM 1347 C CA . ALA B 1 14 ? 19.297 17.672 4.512 1 59.88 14 ALA B CA 1
ATOM 1348 C C . ALA B 1 14 ? 19.828 18.281 5.809 1 59.88 14 ALA B C 1
ATOM 1350 O O . ALA B 1 14 ? 20.609 17.656 6.516 1 59.88 14 ALA B O 1
ATOM 1351 N N . GLN B 1 15 ? 19.859 19.641 5.926 1 76.06 15 GLN B N 1
ATOM 1352 C CA . GLN B 1 15 ? 20.188 20.328 7.168 1 76.06 15 GLN B CA 1
ATOM 1353 C C . GLN B 1 15 ? 19.484 19.688 8.359 1 76.06 15 GLN B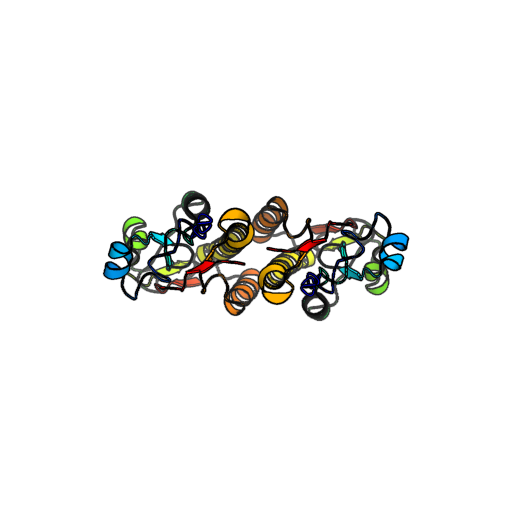 C 1
ATOM 1355 O O . GLN B 1 15 ? 20.047 19.594 9.445 1 76.06 15 GLN B O 1
ATOM 1360 N N . TRP B 1 16 ? 18.312 19.156 8.195 1 90.94 16 TRP B N 1
ATOM 1361 C CA . TRP B 1 16 ? 17.5 18.578 9.258 1 90.94 16 TRP B CA 1
ATOM 1362 C C . TRP B 1 16 ? 17.062 17.156 8.891 1 90.94 16 TRP B C 1
ATOM 1364 O O . TRP B 1 16 ? 16.953 16.828 7.711 1 90.94 16 TRP B O 1
ATOM 1374 N N . THR B 1 17 ? 16.859 16.406 9.898 1 95.31 17 THR B N 1
ATOM 1375 C CA . THR B 1 17 ? 16.344 15.062 9.688 1 95.31 17 THR B CA 1
ATOM 1376 C C . THR B 1 17 ? 14.867 14.977 10.078 1 95.31 17 THR B C 1
ATOM 1378 O O . THR B 1 17 ? 14.227 13.945 9.875 1 95.31 17 THR B O 1
ATOM 1381 N N . ASN B 1 18 ? 14.406 16.031 10.664 1 97.62 18 ASN B N 1
ATOM 1382 C CA . ASN B 1 18 ? 12.984 16.141 10.984 1 97.62 18 ASN B CA 1
ATOM 1383 C C . ASN B 1 18 ? 12.547 17.609 11.094 1 97.62 18 ASN B C 1
ATOM 1385 O O . ASN B 1 18 ? 13.359 18.516 10.938 1 97.62 18 ASN B O 1
ATOM 1389 N N . CYS B 1 19 ? 11.32 17.812 11.422 1 98.38 19 CYS B N 1
ATOM 1390 C CA . CYS B 1 19 ? 10.742 19.156 11.406 1 98.38 19 CYS B CA 1
ATOM 1391 C C . CYS B 1 19 ? 10.68 19.75 12.812 1 98.38 19 CYS B C 1
ATOM 1393 O O . CYS B 1 19 ? 9.938 20.703 13.055 1 98.38 19 CYS B O 1
ATOM 1395 N N . GLY B 1 20 ? 11.383 19.141 13.688 1 97.88 20 GLY B N 1
ATOM 1396 C CA . GLY B 1 20 ? 11.336 19.625 15.055 1 97.88 20 GLY B CA 1
ATOM 1397 C C . GLY B 1 20 ? 10.172 19.047 15.852 1 97.88 20 GLY B C 1
ATOM 1398 O O . GLY B 1 20 ? 9.875 17.859 15.75 1 97.88 20 GLY B O 1
ATOM 1399 N N . SER B 1 21 ? 9.547 19.875 16.797 1 97.88 21 SER B N 1
ATOM 1400 C CA . SER B 1 21 ? 8.516 19.359 17.672 1 97.88 21 SER B CA 1
ATOM 1401 C C . SER B 1 21 ? 7.348 20.328 17.812 1 97.88 21 SER B C 1
ATOM 1403 O O . SER B 1 21 ? 6.512 20.188 18.703 1 97.88 21 SER B O 1
ATOM 1405 N N . SER B 1 22 ? 7.395 21.281 16.984 1 98.25 22 SER B N 1
ATOM 1406 C CA . SER B 1 22 ? 6.297 22.25 16.984 1 98.25 22 SER B CA 1
ATOM 1407 C C . SER B 1 22 ? 6.066 22.828 15.602 1 98.25 22 SER B C 1
ATOM 1409 O O . SER B 1 22 ? 6.98 22.844 14.773 1 98.25 22 SER B O 1
ATOM 1411 N N . PRO B 1 23 ? 4.809 23.312 15.383 1 98.44 23 PRO B N 1
ATOM 1412 C CA . PRO B 1 23 ? 4.555 23.938 14.078 1 98.44 23 PRO B CA 1
ATOM 1413 C C . PRO B 1 23 ? 5.488 25.109 13.797 1 98.44 23 PRO B C 1
ATOM 1415 O O . PRO B 1 23 ? 5.938 25.281 12.664 1 98.44 23 PRO B O 1
ATOM 1418 N N . THR B 1 24 ? 5.73 25.891 14.773 1 98.19 24 THR B N 1
ATOM 1419 C CA . THR B 1 24 ? 6.621 27.031 14.617 1 98.19 24 THR B CA 1
ATOM 1420 C C . THR B 1 24 ? 8.008 26.578 14.172 1 98.19 24 THR B C 1
ATOM 1422 O O . THR B 1 24 ? 8.578 27.125 13.227 1 98.19 24 THR B O 1
ATOM 1425 N N . GLU B 1 25 ? 8.547 25.609 14.852 1 97.88 25 GLU B N 1
ATOM 1426 C CA . GLU B 1 25 ? 9.844 25.062 14.469 1 97.88 25 GLU B CA 1
ATOM 1427 C C . GLU B 1 25 ? 9.805 24.484 13.062 1 97.88 25 GLU B C 1
ATOM 1429 O O . GLU B 1 25 ? 10.75 24.641 12.289 1 97.88 25 GLU B O 1
ATOM 1434 N N . ALA B 1 26 ? 8.711 23.766 12.805 1 98.56 26 ALA B N 1
ATOM 1435 C CA . ALA B 1 26 ? 8.555 23.156 11.484 1 98.56 26 ALA B CA 1
ATOM 1436 C C . ALA B 1 26 ? 8.617 24.219 10.383 1 98.56 26 ALA B C 1
ATOM 1438 O O . ALA B 1 26 ? 9.344 24.047 9.398 1 98.56 26 ALA B O 1
ATOM 1439 N N . ARG B 1 27 ? 7.906 25.266 10.555 1 98.12 27 ARG B N 1
ATOM 1440 C CA . ARG B 1 27 ? 7.902 26.344 9.562 1 98.12 27 ARG B CA 1
ATOM 1441 C C . ARG B 1 27 ? 9.289 26.953 9.406 1 98.12 27 ARG B C 1
ATOM 1443 O O . ARG B 1 27 ? 9.719 27.25 8.289 1 98.12 27 ARG B O 1
ATOM 1450 N N . LYS B 1 28 ? 9.984 27.109 10.453 1 96.81 28 LYS B N 1
ATOM 1451 C CA . LYS B 1 28 ? 11.336 27.656 10.414 1 96.81 28 LYS B CA 1
ATOM 1452 C C . LYS B 1 28 ? 12.266 26.766 9.594 1 96.81 28 LYS B C 1
ATOM 1454 O O . LYS B 1 28 ? 13.18 27.25 8.93 1 96.81 28 LYS B O 1
ATOM 1459 N N . ARG B 1 29 ? 11.961 25.516 9.633 1 96.5 29 ARG B N 1
ATOM 1460 C CA . ARG B 1 29 ? 12.812 24.547 8.938 1 96.5 29 ARG B CA 1
ATOM 1461 C C . ARG B 1 29 ? 12.344 24.344 7.5 1 96.5 29 ARG B C 1
ATOM 1463 O O . ARG B 1 29 ? 12.867 23.484 6.789 1 96.5 29 ARG B O 1
ATOM 1470 N N . GLY B 1 30 ? 11.367 25.078 7.09 1 96.81 30 GLY B N 1
ATOM 1471 C CA . GLY B 1 30 ? 10.891 25 5.719 1 96.81 30 GLY B CA 1
ATOM 1472 C C . GLY B 1 30 ? 10.016 23.781 5.469 1 96.81 30 GLY B C 1
ATOM 1473 O O . GLY B 1 30 ? 9.852 23.359 4.324 1 96.81 30 GLY B O 1
ATOM 1474 N N . CYS B 1 31 ? 9.531 23.188 6.531 1 98.19 31 CYS B N 1
ATOM 1475 C CA . CYS B 1 31 ? 8.672 22.016 6.402 1 98.19 31 CYS B CA 1
ATOM 1476 C C . CYS B 1 31 ? 7.289 22.406 5.906 1 98.19 31 CYS B C 1
ATOM 1478 O O . CYS B 1 31 ? 6.871 23.547 6.059 1 98.19 31 CYS B O 1
ATOM 1480 N N . LYS B 1 32 ? 6.598 21.438 5.305 1 98.38 32 LYS B N 1
ATOM 1481 C CA . LYS B 1 32 ? 5.211 21.547 4.863 1 98.38 32 LYS B CA 1
ATOM 1482 C C . LYS B 1 32 ? 4.316 20.547 5.578 1 98.38 32 LYS B C 1
ATOM 1484 O O . LYS B 1 32 ? 4.781 19.469 5.984 1 98.38 32 LYS B O 1
ATOM 1489 N N . PHE B 1 33 ? 3.111 20.922 5.703 1 98.56 33 PHE B N 1
ATOM 1490 C CA . PHE B 1 33 ? 2.195 20.062 6.438 1 98.56 33 PHE B CA 1
ATOM 1491 C C . PHE B 1 33 ? 1.492 19.094 5.496 1 98.56 33 PHE B C 1
ATOM 1493 O O . PHE B 1 33 ? 0.84 19.516 4.539 1 98.56 33 PHE B O 1
ATOM 1500 N N . ASP B 1 34 ? 1.621 17.828 5.73 1 98.38 34 ASP B N 1
ATOM 1501 C CA . ASP B 1 34 ? 0.969 16.703 5.059 1 98.38 34 ASP B CA 1
ATOM 1502 C C . ASP B 1 34 ? -0.342 16.344 5.75 1 98.38 34 ASP B C 1
ATOM 1504 O O . ASP B 1 34 ? -0.336 15.727 6.82 1 98.38 34 ASP B O 1
ATOM 1508 N N . ILE B 1 35 ? -1.418 16.656 5.113 1 97.62 35 ILE B N 1
ATOM 1509 C CA . ILE B 1 35 ? -2.73 16.516 5.734 1 97.62 35 ILE B CA 1
ATOM 1510 C C . ILE B 1 35 ? -3.141 15.047 5.746 1 97.62 35 ILE B C 1
ATOM 1512 O O . ILE B 1 35 ? -4.02 14.648 6.512 1 97.62 35 ILE B O 1
ATOM 1516 N N . LEU B 1 36 ? -2.582 14.18 4.941 1 97.38 36 LEU B N 1
ATOM 1517 C CA . LEU B 1 36 ? -2.855 12.75 4.953 1 97.38 36 LEU B CA 1
ATOM 1518 C C . LEU B 1 36 ? -2.387 12.109 6.258 1 97.38 36 LEU B C 1
ATOM 1520 O O . LEU B 1 36 ? -3.145 11.391 6.91 1 97.38 36 LEU B O 1
ATOM 1524 N N . SER B 1 37 ? -1.159 12.414 6.641 1 96.31 37 SER B N 1
ATOM 1525 C CA . SER B 1 37 ? -0.563 11.805 7.828 1 96.31 37 SER B CA 1
ATOM 1526 C C . SER B 1 37 ? -0.684 12.734 9.039 1 96.31 37 SER B C 1
ATOM 1528 O O . SER B 1 37 ? -0.289 12.367 10.148 1 96.31 37 SER B O 1
ATOM 1530 N N . PHE B 1 38 ? -1.223 13.945 8.812 1 98.25 38 PHE B N 1
ATOM 1531 C CA . PHE B 1 38 ? -1.176 14.977 9.844 1 98.25 38 PHE B CA 1
ATOM 1532 C C . PHE B 1 38 ? 0.243 15.148 10.375 1 98.25 38 PHE B C 1
ATOM 1534 O O . PHE B 1 38 ? 0.467 15.117 11.586 1 98.25 38 PHE B O 1
ATOM 1541 N N . ALA B 1 39 ? 1.14 15.375 9.445 1 98.75 39 ALA B N 1
ATOM 1542 C CA . ALA B 1 39 ? 2.557 15.422 9.797 1 98.75 39 ALA B CA 1
ATOM 1543 C C . ALA B 1 39 ? 3.264 16.578 9.094 1 98.75 39 ALA B C 1
ATOM 1545 O O . ALA B 1 39 ? 3.014 16.844 7.918 1 98.75 39 ALA B O 1
ATOM 1546 N N . TRP B 1 40 ? 4.055 17.25 9.867 1 98.75 40 TRP B N 1
ATOM 1547 C CA . TRP B 1 40 ? 5 18.172 9.258 1 98.75 40 TRP B CA 1
ATOM 1548 C C . TRP B 1 40 ? 6.148 17.422 8.602 1 98.75 40 TRP B C 1
ATOM 1550 O O . TRP B 1 40 ? 6.789 16.578 9.227 1 98.75 40 TRP B O 1
ATOM 1560 N N . GLN B 1 41 ? 6.328 17.734 7.336 1 98.5 41 GLN B N 1
ATOM 1561 C CA . GLN B 1 41 ? 7.32 17 6.559 1 98.5 41 GLN B CA 1
ATOM 1562 C C . GLN B 1 41 ? 8.406 17.938 6.035 1 98.5 41 GLN B C 1
ATOM 1564 O O . GLN B 1 41 ? 8.109 19.031 5.551 1 98.5 41 GLN B O 1
ATOM 1569 N N . LEU B 1 42 ? 9.672 17.516 6.117 1 97.94 42 LEU B N 1
ATOM 1570 C CA . LEU B 1 42 ? 10.742 18.156 5.359 1 97.94 42 LEU B CA 1
ATOM 1571 C C . LEU B 1 42 ? 10.461 18.078 3.861 1 97.94 42 LEU B C 1
ATOM 1573 O O . LEU B 1 42 ? 9.719 17.203 3.406 1 97.94 42 LEU B O 1
ATOM 1577 N N . PRO B 1 43 ? 11.008 18.938 3.094 1 96.69 43 PRO B N 1
ATOM 1578 C CA . PRO B 1 43 ? 10.719 19 1.658 1 96.69 43 PRO B CA 1
ATOM 1579 C C . PRO B 1 43 ? 11 17.672 0.951 1 96.69 43 PRO B C 1
ATOM 1581 O O . PRO B 1 43 ? 10.289 17.297 0.018 1 96.69 43 PRO B O 1
ATOM 1584 N N . GLU B 1 44 ? 11.992 16.938 1.386 1 96.38 44 GLU B N 1
ATOM 1585 C CA . GLU B 1 44 ? 12.367 15.688 0.745 1 96.38 44 GLU B CA 1
ATOM 1586 C C . GLU B 1 44 ? 11.273 14.633 0.906 1 96.38 44 GLU B C 1
ATOM 1588 O O . GLU B 1 44 ? 11.078 13.789 0.027 1 96.38 44 GLU B O 1
ATOM 1593 N N . CYS B 1 45 ? 10.539 14.703 1.979 1 97.94 45 CYS B N 1
ATOM 1594 C CA . CYS B 1 45 ? 9.547 13.672 2.287 1 97.94 45 CYS B CA 1
ATOM 1595 C C . CYS B 1 45 ? 8.141 14.156 1.975 1 97.94 45 CYS B C 1
ATOM 1597 O O . CYS B 1 45 ? 7.188 13.375 2.008 1 97.94 45 CYS B O 1
ATOM 1599 N N . TYR B 1 46 ? 7.988 15.438 1.718 1 98.31 46 TYR B N 1
ATOM 1600 C CA . TYR B 1 46 ? 6.68 15.961 1.343 1 98.31 46 TYR B CA 1
ATOM 1601 C C . TYR B 1 46 ? 6.371 15.656 -0.119 1 98.31 46 TYR B C 1
ATOM 1603 O O . TYR B 1 46 ? 7.141 16.016 -1.01 1 98.31 46 TYR B O 1
ATOM 1611 N N . ASP B 1 47 ? 5.285 15.039 -0.36 1 98.25 47 ASP B N 1
ATOM 1612 C CA . ASP B 1 47 ? 4.887 14.711 -1.725 1 98.25 47 ASP B CA 1
ATOM 1613 C C . ASP B 1 47 ? 3.779 15.641 -2.215 1 98.25 47 ASP B C 1
ATOM 1615 O O . ASP B 1 47 ? 2.596 15.383 -1.986 1 98.25 47 ASP B O 1
ATOM 1619 N N . ASP B 1 48 ? 4.145 16.656 -2.949 1 97.62 48 ASP B N 1
ATOM 1620 C CA . ASP B 1 48 ? 3.215 17.688 -3.414 1 97.62 48 ASP B CA 1
ATOM 1621 C C . ASP B 1 48 ? 2.109 17.078 -4.273 1 97.62 48 ASP B C 1
ATOM 1623 O O . ASP B 1 48 ? 0.937 17.422 -4.125 1 97.62 48 ASP B O 1
ATOM 1627 N N . LYS B 1 49 ? 2.492 16.203 -5.156 1 97.5 49 LYS B N 1
ATOM 1628 C CA . LYS B 1 49 ? 1.531 15.633 -6.094 1 97.5 49 LYS B CA 1
ATOM 1629 C C . LYS B 1 49 ? 0.464 14.828 -5.363 1 97.5 49 LYS B C 1
ATOM 1631 O O . LYS B 1 49 ? -0.727 14.953 -5.652 1 97.5 49 LYS B O 1
ATOM 1636 N N . ILE B 1 50 ? 0.851 14.008 -4.434 1 98.44 50 ILE B N 1
ATOM 1637 C CA . ILE B 1 50 ? -0.089 13.188 -3.674 1 98.44 50 ILE B CA 1
ATOM 1638 C C . ILE B 1 50 ? -1.034 14.094 -2.883 1 98.44 50 ILE B C 1
ATOM 1640 O O . ILE B 1 50 ? -2.238 13.836 -2.818 1 98.44 50 ILE B O 1
ATOM 1644 N N . MET B 1 51 ? -0.441 15.18 -2.27 1 97.94 51 MET B N 1
ATOM 1645 C CA . MET B 1 51 ? -1.271 16.109 -1.5 1 97.94 51 MET B CA 1
ATOM 1646 C C . MET B 1 51 ? -2.303 16.781 -2.395 1 97.94 51 MET B C 1
ATOM 1648 O O . MET B 1 51 ? -3.473 16.891 -2.025 1 97.94 51 MET B O 1
ATOM 1652 N N . GLU B 1 52 ? -1.833 17.156 -3.529 1 97.62 52 GLU B N 1
ATOM 1653 C CA . GLU B 1 52 ? -2.73 17.812 -4.484 1 97.62 52 GLU B CA 1
ATOM 1654 C C . GLU B 1 52 ? -3.85 16.859 -4.914 1 97.62 52 GLU B C 1
ATOM 1656 O O . GLU B 1 52 ? -5.023 17.234 -4.914 1 97.62 52 GLU B O 1
ATOM 1661 N N . ASP B 1 53 ? -3.518 15.656 -5.273 1 98.12 53 ASP B N 1
ATOM 1662 C CA . ASP B 1 53 ? -4.5 14.672 -5.703 1 98.12 53 ASP B CA 1
ATOM 1663 C C . ASP B 1 53 ? -5.523 14.391 -4.602 1 98.12 53 ASP B C 1
ATOM 1665 O O . ASP B 1 53 ? -6.723 14.328 -4.863 1 98.12 53 ASP B O 1
ATOM 1669 N N . PHE B 1 54 ? -5.039 14.211 -3.443 1 98.56 54 PHE B N 1
ATOM 1670 C CA . PHE B 1 54 ? -5.914 13.891 -2.32 1 98.56 54 PHE B CA 1
ATOM 1671 C C . PHE B 1 54 ? -6.898 15.023 -2.059 1 98.56 54 PHE B C 1
ATOM 1673 O O . PHE B 1 54 ? -8.094 14.789 -1.888 1 98.56 54 PHE B O 1
ATOM 1680 N N . LEU B 1 55 ? -6.371 16.219 -2.031 1 97.5 55 LEU B N 1
ATOM 1681 C CA . LEU B 1 55 ? -7.199 17.375 -1.711 1 97.5 55 LEU B CA 1
ATOM 1682 C C . LEU B 1 55 ? -8.18 17.672 -2.84 1 97.5 55 LEU B C 1
ATOM 1684 O O . LEU B 1 55 ? -9.211 18.312 -2.621 1 97.5 55 LEU B O 1
ATOM 1688 N N . ALA B 1 56 ? -7.891 17.219 -4.004 1 96.75 56 ALA B N 1
ATOM 1689 C CA . ALA B 1 56 ? -8.766 17.422 -5.152 1 96.75 56 ALA B CA 1
ATOM 1690 C C . ALA B 1 56 ? -9.898 16.391 -5.176 1 96.75 56 ALA B C 1
ATOM 1692 O O . ALA B 1 56 ? -10.883 16.562 -5.902 1 96.75 56 ALA B O 1
ATOM 1693 N N . GLU B 1 57 ? -9.727 15.352 -4.43 1 95.62 57 GLU B N 1
ATOM 1694 C CA . GLU B 1 57 ? -10.703 14.273 -4.461 1 95.62 57 GLU B CA 1
ATOM 1695 C C . GLU B 1 57 ? -12.078 14.758 -4.02 1 95.62 57 GLU B C 1
ATOM 1697 O O . GLU B 1 57 ? -13.094 14.398 -4.621 1 95.62 57 GLU B O 1
ATOM 1702 N N . LYS B 1 58 ? -12.141 15.484 -2.992 1 94.31 58 LYS B N 1
ATOM 1703 C CA . LYS B 1 58 ? -13.391 16.016 -2.455 1 94.31 58 LYS B CA 1
ATOM 1704 C C . LYS B 1 58 ? -13.117 17.047 -1.363 1 94.31 58 LYS B C 1
ATOM 1706 O O . LYS B 1 58 ? -11.992 17.188 -0.894 1 94.31 58 LYS B O 1
ATOM 1711 N N . GLU B 1 59 ? -14.18 17.719 -1.007 1 96.31 59 GLU B N 1
ATOM 1712 C CA . GLU B 1 59 ? -14.078 18.641 0.127 1 96.31 59 GLU B CA 1
ATOM 1713 C C . GLU B 1 59 ? -14.141 17.875 1.451 1 96.31 59 GLU B C 1
ATOM 1715 O O . GLU B 1 59 ? -15.227 17.609 1.964 1 96.31 59 GLU B O 1
ATOM 1720 N N . TRP B 1 60 ? -13.047 17.641 1.99 1 97.5 60 TRP B N 1
ATOM 1721 C CA . TRP B 1 60 ? -12.945 16.859 3.219 1 97.5 60 TRP B CA 1
ATOM 1722 C C . TRP B 1 60 ? -13.438 17.656 4.418 1 97.5 60 TRP B C 1
ATOM 1724 O O . TRP B 1 60 ? -13.32 18.891 4.441 1 97.5 60 TRP B O 1
ATOM 1734 N N . GLU B 1 61 ? -13.945 16.953 5.367 1 96.5 61 GLU B N 1
ATOM 1735 C CA . GLU B 1 61 ? -14.398 17.578 6.613 1 96.5 61 GLU B CA 1
ATOM 1736 C C . GLU B 1 61 ? -13.461 17.234 7.77 1 96.5 61 GLU B C 1
ATOM 1738 O O . GLU B 1 61 ? -12.961 16.109 7.855 1 96.5 61 GLU B O 1
ATOM 1743 N N . PHE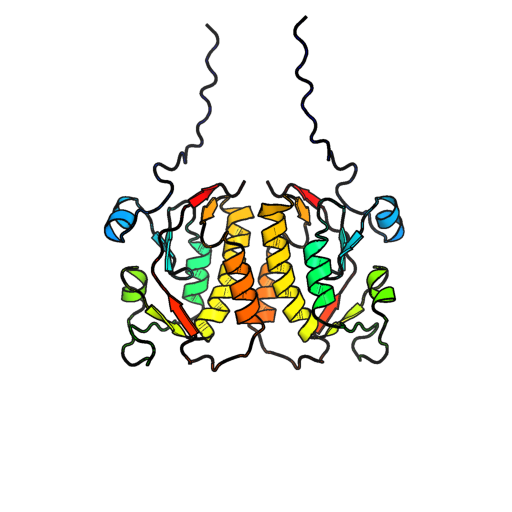 B 1 62 ? -13.32 18.156 8.664 1 98.06 62 PHE B N 1
ATOM 1744 C CA . PHE B 1 62 ? -12.5 18.031 9.867 1 98.06 62 PHE B CA 1
ATOM 1745 C C . PHE B 1 62 ? -13.242 18.531 11.094 1 98.06 62 PHE B C 1
ATOM 1747 O O . PHE B 1 62 ? -14.008 19.5 11.008 1 98.06 62 PHE B O 1
ATOM 1754 N N . PHE B 1 63 ? -12.977 17.938 12.227 1 98.31 63 PHE B N 1
ATOM 1755 C CA . PHE B 1 63 ? -13.711 18.297 13.438 1 98.31 63 PHE B CA 1
ATOM 1756 C C . PHE B 1 63 ? -12.766 18.406 14.625 1 98.31 63 PHE B C 1
ATOM 1758 O O . PHE B 1 63 ? -11.828 17.609 14.758 1 98.31 63 PHE B O 1
ATOM 1765 N N . LYS B 1 64 ? -13.07 19.297 15.484 1 96.56 64 LYS B N 1
ATOM 1766 C CA . LYS B 1 64 ? -12.281 19.469 16.703 1 96.56 64 LYS B CA 1
ATOM 1767 C C . LYS B 1 64 ? -12.602 18.391 17.719 1 96.56 64 LYS B C 1
ATOM 1769 O O . LYS B 1 64 ? -11.742 18 18.516 1 96.56 64 LYS B O 1
ATOM 1774 N N . PHE B 1 65 ? -13.836 17.922 17.688 1 95 65 PHE B N 1
ATOM 1775 C CA . PHE B 1 65 ? -14.289 16.938 18.656 1 95 65 PHE B CA 1
ATOM 1776 C C . PHE B 1 65 ? -14.914 15.734 17.938 1 95 65 PHE B C 1
ATOM 1778 O O . PHE B 1 65 ? -15.375 15.859 16.812 1 95 65 PHE B O 1
ATOM 1785 N N . PRO B 1 66 ? -14.953 14.617 18.641 1 93.75 66 PRO B N 1
ATOM 1786 C CA . PRO B 1 66 ? -15.43 13.391 17.984 1 93.75 66 PRO B CA 1
ATOM 1787 C C . PRO B 1 66 ? -16.938 13.391 17.781 1 93.75 66 PRO B C 1
ATOM 1789 O O . PRO B 1 66 ? -17.469 12.547 17.047 1 93.75 66 PRO B O 1
ATOM 1792 N N . ASN B 1 67 ? -17.672 14.328 18.406 1 92.62 67 ASN B N 1
ATOM 1793 C CA . ASN B 1 67 ? -19.125 14.367 18.25 1 92.62 67 ASN B CA 1
ATOM 1794 C C . ASN B 1 67 ? -19.531 15.172 17.016 1 92.62 67 ASN B C 1
ATOM 1796 O O . ASN B 1 67 ? -20.719 15.352 16.766 1 92.62 67 ASN B O 1
ATOM 1800 N N . LYS B 1 68 ? -18.625 15.703 16.266 1 91.31 68 LYS B N 1
ATOM 1801 C CA . LYS B 1 68 ? -18.797 16.391 14.984 1 91.31 68 LYS B CA 1
ATOM 1802 C C . LYS B 1 68 ? -19.516 17.719 15.164 1 91.31 68 LYS B C 1
ATOM 1804 O O . LYS B 1 68 ? -20.094 18.25 14.211 1 91.31 68 LYS B O 1
ATOM 1809 N N . THR B 1 69 ? -19.516 18.266 16.297 1 90.06 69 THR B N 1
ATOM 1810 C CA . THR B 1 69 ? -20.281 19.484 16.578 1 90.06 69 THR B CA 1
ATOM 1811 C C . THR B 1 69 ? -19.422 20.719 16.297 1 90.06 69 THR B C 1
ATOM 1813 O O . THR B 1 69 ? -19.938 21.844 16.297 1 90.06 69 THR B O 1
ATOM 1816 N N . SER B 1 70 ? -18.234 20.562 15.969 1 92.31 70 SER B N 1
ATOM 1817 C CA . SER B 1 70 ? -17.344 21.703 15.75 1 92.31 70 SER B CA 1
ATOM 1818 C C . SER B 1 70 ? -16.484 21.5 14.516 1 92.31 70 SER B C 1
ATOM 1820 O O . SER B 1 70 ? -15.273 21.266 14.625 1 92.31 70 SER B O 1
ATOM 1822 N N . PRO B 1 71 ? -17.078 21.641 13.359 1 96.19 71 PRO B N 1
ATOM 1823 C CA . PRO B 1 71 ? -16.266 21.547 12.141 1 96.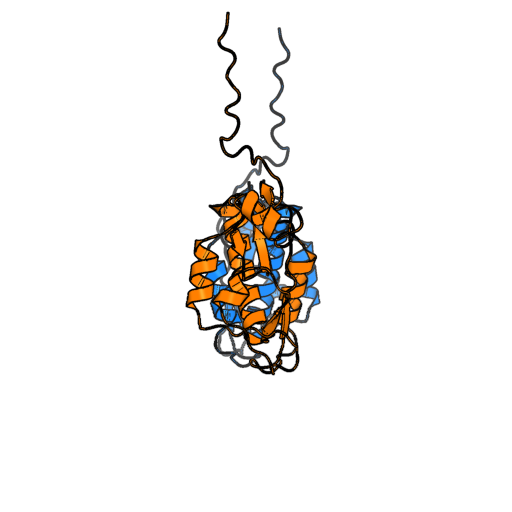19 71 PRO B CA 1
ATOM 1824 C C . PRO B 1 71 ? -15.234 22.656 12.023 1 96.19 71 PRO B C 1
ATOM 1826 O O . PRO B 1 71 ? -15.445 23.75 12.539 1 96.19 71 PRO B O 1
ATOM 1829 N N . VAL B 1 72 ? -14.141 22.328 11.453 1 96.38 72 VAL B N 1
ATOM 1830 C CA . VAL B 1 72 ? -13.125 23.344 11.141 1 96.38 72 VAL B CA 1
ATOM 1831 C C . VAL B 1 72 ? -12.93 23.422 9.633 1 96.38 72 VAL B C 1
ATOM 1833 O O . VAL B 1 72 ? -13.195 22.469 8.906 1 96.38 72 VAL B O 1
ATOM 1836 N N . THR B 1 73 ? -12.453 24.594 9.18 1 96 73 THR B N 1
ATOM 1837 C CA . THR B 1 73 ? -12.234 24.766 7.746 1 96 73 THR B CA 1
ATOM 1838 C C . THR B 1 73 ? -10.984 24.031 7.293 1 96 73 THR B C 1
ATOM 1840 O O . THR B 1 73 ? -10.117 23.703 8.109 1 96 73 THR B O 1
ATOM 1843 N N . LYS B 1 74 ? -10.945 23.797 6.027 1 96.38 74 LYS B N 1
ATOM 1844 C CA . LYS B 1 74 ? -9.758 23.203 5.41 1 96.38 74 LYS B CA 1
ATOM 1845 C C . LYS B 1 74 ? -8.516 24.047 5.707 1 96.38 74 LYS B C 1
ATOM 1847 O O . LYS B 1 74 ? -7.441 23.5 5.984 1 96.38 74 LYS B O 1
ATOM 1852 N N . GLU B 1 75 ? -8.664 25.328 5.582 1 96.19 75 GLU B N 1
ATOM 1853 C CA . GLU B 1 75 ? -7.551 26.234 5.852 1 96.19 75 GLU B CA 1
ATOM 1854 C C . GLU B 1 75 ? -7.016 26.047 7.27 1 96.19 75 GLU B C 1
ATOM 1856 O O . GLU B 1 75 ? -5.801 26.016 7.484 1 96.19 75 GLU B O 1
ATOM 1861 N N . THR B 1 76 ? -7.922 25.969 8.172 1 96.81 76 THR B N 1
ATOM 1862 C CA . THR B 1 76 ? -7.531 25.734 9.555 1 96.81 76 THR B CA 1
ATOM 1863 C C . THR B 1 76 ? -6.84 24.391 9.703 1 96.81 76 THR B C 1
ATOM 1865 O O . THR B 1 76 ? -5.82 24.266 10.383 1 96.81 76 THR B O 1
ATOM 1868 N N . ALA B 1 77 ? -7.414 23.344 9.102 1 97.62 77 ALA B N 1
ATOM 1869 C CA . ALA B 1 77 ? -6.828 22.016 9.156 1 97.62 77 ALA B CA 1
ATOM 1870 C C . ALA B 1 77 ? -5.402 22.016 8.609 1 97.62 77 ALA B C 1
ATOM 1872 O O . ALA B 1 77 ? -4.512 21.375 9.18 1 97.62 77 ALA B O 1
ATOM 1873 N N . LEU B 1 78 ? -5.141 22.828 7.609 1 97.31 78 LEU B N 1
ATOM 1874 C CA . LEU B 1 78 ? -3.861 22.812 6.902 1 97.31 78 LEU B CA 1
ATOM 1875 C C . LEU B 1 78 ? -2.816 23.625 7.664 1 97.31 78 LEU B C 1
ATOM 1877 O O . LEU B 1 78 ? -1.63 23.578 7.336 1 97.31 78 LEU B O 1
ATOM 1881 N N . THR B 1 79 ? -3.229 24.312 8.734 1 97.56 79 THR B N 1
ATOM 1882 C CA . THR B 1 79 ? -2.242 25.016 9.547 1 97.56 79 THR B CA 1
ATOM 1883 C C . THR B 1 79 ? -1.338 24.031 10.281 1 97.56 79 THR B C 1
ATOM 1885 O O . THR B 1 79 ? -0.254 24.391 10.734 1 97.56 79 THR B O 1
ATOM 1888 N N . GLY B 1 80 ? -1.835 22.781 10.445 1 98.25 80 GLY B N 1
ATOM 1889 C CA . GLY B 1 80 ? -1.047 21.766 11.141 1 98.25 80 GLY B CA 1
ATOM 1890 C C . GLY B 1 80 ? -0.864 22.062 12.617 1 98.25 80 GLY B C 1
ATOM 1891 O O . GLY B 1 80 ? 0.154 21.703 13.203 1 98.25 80 GLY B O 1
ATOM 1892 N N . GLU B 1 81 ? -1.816 22.766 13.219 1 97.88 81 GLU B N 1
ATOM 1893 C CA . GLU B 1 81 ? -1.671 23.203 14.602 1 97.88 81 GLU B CA 1
ATOM 1894 C C . GLU B 1 81 ? -2.541 22.375 15.539 1 97.88 81 GLU B C 1
ATOM 1896 O O . GLU B 1 81 ? -2.377 22.422 16.766 1 97.88 81 GLU B O 1
ATOM 1901 N N . HIS B 1 82 ? -3.436 21.547 14.969 1 96.06 82 HIS B N 1
ATOM 1902 C CA . HIS B 1 82 ? -4.453 20.938 15.805 1 96.06 82 HIS B CA 1
ATOM 1903 C C . HIS B 1 82 ? -4.574 19.438 15.516 1 96.06 82 HIS B C 1
ATOM 1905 O O . HIS B 1 82 ? -4.449 19.016 14.367 1 96.06 82 HIS B O 1
ATOM 1911 N N . THR B 1 83 ? -4.797 18.703 16.609 1 96.81 83 THR B N 1
ATOM 1912 C CA . THR B 1 83 ? -5.395 17.391 16.438 1 96.81 83 THR B CA 1
ATOM 1913 C C . THR B 1 83 ? -6.84 17.5 15.953 1 96.81 83 THR B C 1
ATOM 1915 O O . THR B 1 83 ? -7.613 18.297 16.5 1 96.81 83 THR B O 1
ATOM 1918 N N . LEU B 1 84 ? -7.18 16.812 14.961 1 98.19 84 LEU B N 1
ATOM 1919 C CA . LEU B 1 84 ? -8.531 16.891 14.406 1 98.19 84 LEU B CA 1
ATOM 1920 C C . LEU B 1 84 ? -9.109 15.492 14.203 1 98.19 84 LEU B C 1
ATOM 1922 O O . LEU B 1 84 ? -8.359 14.516 14.055 1 98.19 84 LEU B O 1
ATOM 1926 N N . PHE B 1 85 ? -10.414 15.461 14.203 1 98.25 85 PHE B N 1
ATOM 1927 C CA . PHE B 1 85 ? -11.117 14.211 13.93 1 98.25 85 PHE B CA 1
ATOM 1928 C C . PHE B 1 85 ? -11.609 14.18 12.484 1 98.25 85 PHE B C 1
ATOM 1930 O O . PHE B 1 85 ? -12.078 15.188 11.961 1 98.25 85 PHE B O 1
ATOM 1937 N N . VAL B 1 86 ? -11.461 13 11.891 1 97.44 86 VAL B N 1
ATOM 1938 C CA . VAL B 1 86 ? -11.852 12.836 10.492 1 97.44 86 VAL B CA 1
ATOM 1939 C C . VAL B 1 86 ? -12.859 11.695 10.367 1 97.44 86 VAL B C 1
ATOM 1941 O O . VAL B 1 86 ? -13 10.883 11.281 1 97.44 86 VAL B O 1
ATOM 1944 N N . THR B 1 87 ? -13.523 11.68 9.281 1 96.94 87 THR B N 1
ATOM 1945 C CA . THR B 1 87 ? -14.57 10.688 9.07 1 96.94 87 THR B CA 1
ATOM 1946 C C . THR B 1 87 ? -13.961 9.336 8.695 1 96.94 87 THR B C 1
ATOM 1948 O O . THR B 1 87 ? -12.789 9.258 8.344 1 96.94 87 THR B O 1
ATOM 1951 N N . THR B 1 88 ? -14.844 8.289 8.727 1 97.12 88 THR B N 1
ATOM 1952 C CA . THR B 1 88 ? -14.469 6.953 8.273 1 97.12 88 THR B CA 1
ATOM 1953 C C . THR B 1 88 ? -14.102 6.977 6.789 1 97.12 88 THR B C 1
ATOM 1955 O O . THR B 1 88 ? -13.141 6.324 6.371 1 97.12 88 THR B O 1
ATOM 1958 N N . GLU B 1 89 ? -14.812 7.703 6.039 1 96.88 89 GLU B N 1
ATOM 1959 C CA . GLU B 1 89 ? -14.492 7.828 4.621 1 96.88 89 GLU B CA 1
ATOM 1960 C C . GLU B 1 89 ? -13.102 8.414 4.418 1 96.88 89 GLU B C 1
ATOM 1962 O O . GLU B 1 89 ? -12.312 7.898 3.621 1 96.88 89 GLU B O 1
ATOM 1967 N N . TYR B 1 90 ? -12.836 9.5 5.078 1 97.25 90 TYR B N 1
ATOM 1968 C CA . TYR B 1 90 ? -11.508 10.094 5.016 1 97.25 90 TYR B CA 1
ATOM 1969 C C . TYR B 1 90 ? -10.438 9.062 5.34 1 97.25 90 TYR B C 1
ATOM 1971 O O . TYR B 1 90 ? -9.445 8.938 4.617 1 97.25 90 TYR B O 1
ATOM 1979 N N . HIS B 1 91 ? -10.672 8.32 6.406 1 97.69 91 HIS B N 1
ATOM 1980 C CA . HIS B 1 91 ? -9.688 7.352 6.887 1 97.69 91 HIS B CA 1
ATOM 1981 C C . HIS B 1 91 ? -9.391 6.293 5.832 1 97.69 91 HIS B C 1
ATOM 1983 O O . HIS B 1 91 ? -8.234 5.969 5.574 1 97.69 91 HIS B O 1
ATOM 1989 N N . ARG B 1 92 ? -10.406 5.812 5.223 1 97.25 92 ARG B N 1
ATOM 1990 C CA . ARG B 1 92 ? -10.242 4.781 4.199 1 97.25 92 ARG B CA 1
ATOM 1991 C C . ARG B 1 92 ? -9.516 5.336 2.977 1 97.25 92 ARG B C 1
ATOM 1993 O O . ARG B 1 92 ? -8.594 4.703 2.457 1 97.25 92 ARG B O 1
ATOM 2000 N N . VAL B 1 93 ? -9.938 6.488 2.521 1 98.06 93 VAL B N 1
ATOM 2001 C CA . VAL B 1 93 ? -9.312 7.102 1.357 1 98.06 93 VAL B CA 1
ATOM 2002 C C . VAL B 1 93 ? -7.863 7.465 1.683 1 98.06 93 VAL B C 1
ATOM 2004 O O . VAL B 1 93 ? -6.965 7.254 0.863 1 98.06 93 VAL B O 1
ATOM 2007 N N . HIS B 1 94 ? -7.672 8.023 2.852 1 97.62 94 HIS B N 1
ATOM 2008 C CA . HIS B 1 94 ? -6.336 8.289 3.371 1 97.62 94 HIS B CA 1
ATOM 2009 C C . HIS B 1 94 ? -5.441 7.059 3.254 1 97.62 94 HIS B C 1
ATOM 2011 O O . HIS B 1 94 ? -4.293 7.16 2.82 1 97.62 94 HIS B O 1
ATOM 2017 N N . CYS B 1 95 ? -5.922 5.922 3.627 1 98.44 95 CYS B N 1
ATOM 2018 C CA . CYS B 1 95 ? -5.113 4.707 3.596 1 98.44 95 CYS B CA 1
ATOM 2019 C C . CYS B 1 95 ? -4.621 4.418 2.182 1 98.44 95 CYS B C 1
ATOM 2021 O O . CYS B 1 95 ? -3.455 4.078 1.984 1 98.44 95 CYS B O 1
ATOM 2023 N N . MET B 1 96 ? -5.461 4.539 1.221 1 98.69 96 MET B N 1
ATOM 2024 C CA . MET B 1 96 ? -5.066 4.227 -0.15 1 98.69 96 MET B CA 1
ATOM 2025 C C . MET B 1 96 ? -4.086 5.266 -0.686 1 98.69 96 MET B C 1
ATOM 2027 O O . MET B 1 96 ? -3.178 4.934 -1.447 1 98.69 96 MET B O 1
ATOM 2031 N N . TYR B 1 97 ? -4.219 6.488 -0.282 1 98.81 97 TYR B N 1
ATOM 2032 C CA . TYR B 1 97 ? -3.27 7.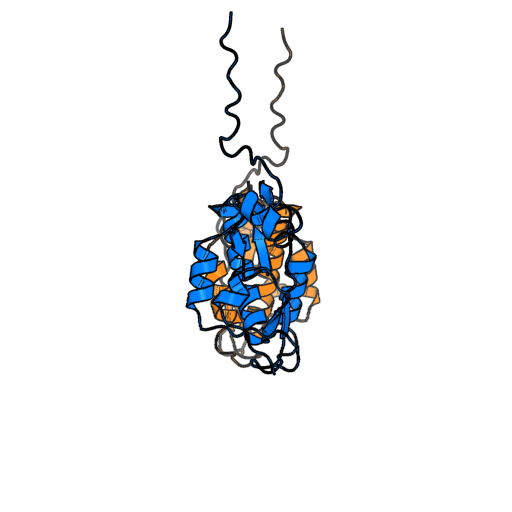52 -0.688 1 98.81 97 TYR B CA 1
ATOM 2033 C C . TYR B 1 97 ? -1.927 7.328 0.007 1 98.81 97 TYR B C 1
ATOM 2035 O O . TYR B 1 97 ? -0.879 7.664 -0.549 1 98.81 97 TYR B O 1
ATOM 2043 N N . MET B 1 98 ? -1.992 6.777 1.238 1 98.75 98 MET B N 1
ATOM 2044 C CA . MET B 1 98 ? -0.732 6.492 1.92 1 98.75 98 MET B CA 1
ATOM 2045 C C . MET B 1 98 ? 0.043 5.398 1.195 1 98.75 98 MET B C 1
ATOM 2047 O O . MET B 1 98 ? 1.273 5.43 1.144 1 98.75 98 MET B O 1
ATOM 2051 N N . TRP B 1 99 ? -0.684 4.445 0.61 1 98.88 99 TRP B N 1
ATOM 2052 C CA . TRP B 1 99 ? -0.012 3.453 -0.223 1 98.88 99 TRP B CA 1
ATOM 2053 C C . TRP B 1 99 ? 0.629 4.109 -1.441 1 98.88 99 TRP B C 1
ATOM 2055 O O . TRP B 1 99 ? 1.79 3.84 -1.761 1 98.88 99 TRP B O 1
ATOM 2065 N N . ARG B 1 100 ? -0.087 4.957 -2.109 1 98.81 100 ARG B N 1
ATOM 2066 C CA . ARG B 1 100 ? 0.468 5.707 -3.23 1 98.81 100 ARG B CA 1
ATOM 2067 C C . ARG B 1 100 ? 1.698 6.5 -2.805 1 98.81 100 ARG B C 1
ATOM 2069 O O . ARG B 1 100 ? 2.709 6.512 -3.51 1 98.81 100 ARG B O 1
ATOM 2076 N N . GLN B 1 101 ? 1.577 7.16 -1.705 1 98.75 101 GLN B N 1
ATOM 2077 C CA . GLN B 1 101 ? 2.686 7.965 -1.197 1 98.75 101 GLN B CA 1
ATOM 2078 C C . GLN B 1 101 ? 3.912 7.098 -0.927 1 98.75 101 GLN B C 1
ATOM 2080 O O . GLN B 1 101 ? 5.035 7.484 -1.255 1 98.75 101 GLN B O 1
ATOM 2085 N N . MET B 1 102 ? 3.709 5.957 -0.329 1 98.69 102 MET B N 1
ATOM 2086 C CA . MET B 1 102 ? 4.828 5.055 -0.072 1 98.69 102 MET B CA 1
ATOM 2087 C C . MET B 1 102 ? 5.492 4.625 -1.376 1 98.69 102 MET B C 1
ATOM 2089 O O . MET B 1 102 ? 6.719 4.633 -1.483 1 98.69 102 MET B O 1
ATOM 2093 N N . HIS B 1 103 ? 4.66 4.188 -2.291 1 98.75 103 HIS B N 1
ATOM 2094 C CA . HIS B 1 103 ? 5.203 3.764 -3.576 1 98.75 103 HIS B CA 1
ATOM 2095 C C . HIS B 1 103 ? 6.07 4.852 -4.195 1 98.75 103 HIS B C 1
ATOM 2097 O O . HIS B 1 103 ? 7.188 4.582 -4.645 1 98.75 103 HIS B O 1
ATOM 2103 N N . ARG B 1 104 ? 5.609 6.082 -4.188 1 98.31 104 ARG B N 1
ATOM 2104 C CA . ARG B 1 104 ? 6.355 7.203 -4.75 1 98.31 104 ARG B CA 1
ATOM 2105 C C . ARG B 1 104 ? 7.574 7.535 -3.895 1 98.31 104 ARG B C 1
ATOM 2107 O O . ARG B 1 104 ? 8.609 7.953 -4.418 1 98.31 104 ARG B O 1
ATOM 2114 N N . ALA B 1 105 ? 7.414 7.426 -2.588 1 98.25 105 ALA B N 1
ATOM 2115 C CA . ALA B 1 105 ? 8.547 7.695 -1.708 1 98.25 105 ALA B CA 1
ATOM 2116 C C . ALA B 1 105 ? 9.742 6.82 -2.066 1 98.25 105 ALA B C 1
ATOM 2118 O O . ALA B 1 105 ? 10.875 7.305 -2.152 1 98.25 105 ALA B O 1
ATOM 2119 N N . PHE B 1 106 ? 9.469 5.578 -2.312 1 98.06 106 PHE B N 1
ATOM 2120 C CA . PHE B 1 106 ? 10.555 4.637 -2.584 1 98.06 106 PHE B CA 1
ATOM 2121 C C . PHE B 1 106 ? 11.039 4.77 -4.023 1 98.06 106 PHE B C 1
ATOM 2123 O O . PHE B 1 106 ? 12.227 4.598 -4.305 1 98.06 106 PHE B O 1
ATOM 2130 N N . THR B 1 107 ? 10.18 5.145 -4.953 1 97.5 107 THR B N 1
ATOM 2131 C CA . THR B 1 107 ? 10.547 4.988 -6.355 1 97.5 107 THR B CA 1
ATOM 2132 C C . THR B 1 107 ? 10.836 6.344 -6.992 1 97.5 107 THR B C 1
ATOM 2134 O O . THR B 1 107 ? 11.586 6.43 -7.973 1 97.5 107 THR B O 1
ATOM 2137 N N . VAL B 1 108 ? 10.234 7.398 -6.531 1 96.88 108 VAL B N 1
ATOM 2138 C CA . VAL B 1 108 ? 10.344 8.711 -7.164 1 96.88 108 VAL B CA 1
ATOM 2139 C C . VAL B 1 108 ? 11.109 9.664 -6.254 1 96.88 108 VAL B C 1
ATOM 2141 O O . VAL B 1 108 ? 12.18 10.156 -6.621 1 96.88 108 VAL B O 1
ATOM 2144 N N . ARG B 1 109 ? 10.688 9.805 -5.023 1 95.94 109 ARG B N 1
ATOM 2145 C CA . ARG B 1 109 ? 11.227 10.805 -4.105 1 95.94 109 ARG B CA 1
ATOM 2146 C C . ARG B 1 109 ? 12.531 10.328 -3.48 1 95.94 109 ARG B C 1
ATOM 2148 O O . ARG B 1 109 ? 13.398 11.133 -3.148 1 95.94 109 ARG B O 1
ATOM 2155 N N . LYS B 1 110 ? 12.641 9.031 -3.266 1 96.5 110 LYS B N 1
ATOM 2156 C CA . LYS B 1 110 ? 13.812 8.383 -2.705 1 96.5 110 LYS B CA 1
ATOM 2157 C C . LYS B 1 110 ? 14.031 8.781 -1.249 1 96.5 110 LYS B C 1
ATOM 2159 O O . LYS B 1 110 ? 15.133 8.641 -0.714 1 96.5 110 LYS B O 1
ATOM 2164 N N . TYR B 1 111 ? 13.07 9.43 -0.589 1 96.94 111 TYR B N 1
ATOM 2165 C CA . TYR B 1 111 ? 12.977 9.703 0.84 1 96.94 111 TYR B CA 1
ATOM 2166 C C . TYR B 1 111 ? 11.648 9.219 1.406 1 96.94 111 TYR B C 1
ATOM 2168 O O . TYR B 1 111 ? 10.633 9.234 0.713 1 96.94 111 TYR B O 1
ATOM 2176 N N . ILE B 1 112 ? 11.672 8.812 2.631 1 97.81 112 ILE B N 1
ATOM 2177 C CA . ILE B 1 112 ? 10.445 8.336 3.268 1 97.81 112 ILE B CA 1
ATOM 2178 C C . ILE B 1 112 ? 10.445 8.734 4.742 1 97.81 112 ILE B C 1
ATOM 2180 O O . ILE B 1 112 ? 11.477 8.68 5.41 1 97.81 112 ILE B O 1
ATOM 2184 N N . ASP B 1 113 ? 9.328 9.211 5.223 1 97.94 113 ASP B N 1
ATOM 2185 C CA . ASP B 1 113 ? 9.258 9.562 6.641 1 97.94 113 ASP B CA 1
ATOM 2186 C C . ASP B 1 113 ? 9.023 8.32 7.5 1 97.94 113 ASP B C 1
ATOM 2188 O O . ASP B 1 113 ? 8.523 7.305 7.012 1 97.94 113 ASP B O 1
ATOM 2192 N N . SER B 1 114 ? 9.336 8.391 8.766 1 98.44 114 SER B N 1
ATOM 2193 C CA . SER B 1 114 ? 9.344 7.25 9.672 1 98.44 114 SER B CA 1
ATOM 2194 C C . SER B 1 114 ? 7.922 6.781 9.977 1 98.44 114 SER B C 1
ATOM 2196 O O . SER B 1 114 ? 7.719 5.637 10.391 1 98.44 114 SER B O 1
ATOM 2198 N N . HIS B 1 115 ? 6.926 7.617 9.867 1 98.31 115 HIS B N 1
ATOM 2199 C CA . HIS B 1 115 ? 5.547 7.199 10.086 1 98.31 115 HIS B CA 1
ATOM 2200 C C . HIS B 1 115 ? 5.051 6.316 8.945 1 98.31 115 HIS B C 1
ATOM 2202 O O . HIS B 1 115 ? 4.473 5.254 9.188 1 98.31 115 HIS B O 1
ATOM 2208 N N . LEU B 1 116 ? 5.203 6.793 7.688 1 98.38 116 LEU B N 1
ATOM 2209 C CA . LEU B 1 116 ? 4.82 6.027 6.504 1 98.38 116 LEU B CA 1
ATOM 2210 C C . LEU B 1 116 ? 5.594 4.719 6.43 1 98.38 116 LEU B C 1
ATOM 2212 O O . LEU B 1 116 ? 5.055 3.699 5.988 1 98.38 116 LEU B O 1
ATOM 2216 N N . ASN B 1 117 ? 6.812 4.746 6.906 1 98.44 117 ASN B N 1
ATOM 2217 C CA . ASN B 1 117 ? 7.691 3.584 6.824 1 98.44 117 ASN B CA 1
ATOM 2218 C C . ASN B 1 117 ? 7.5 2.654 8.023 1 98.44 117 ASN B C 1
ATOM 2220 O O . ASN B 1 117 ? 8.266 1.705 8.203 1 98.44 117 ASN B O 1
ATOM 2224 N N . ASP B 1 118 ? 6.609 2.895 8.828 1 98.56 118 ASP B N 1
ATOM 2225 C CA . ASP B 1 118 ? 6.316 2.047 9.977 1 98.56 118 ASP B CA 1
ATOM 2226 C C . ASP B 1 118 ? 5.445 0.858 9.578 1 98.56 118 ASP B C 1
ATOM 2228 O O . ASP B 1 118 ? 4.316 1.038 9.117 1 98.56 118 ASP B O 1
ATOM 2232 N N . TRP B 1 119 ? 5.961 -0.349 9.836 1 98.62 119 TRP B N 1
ATOM 2233 C CA . TRP B 1 119 ? 5.238 -1.568 9.484 1 98.62 119 TRP B CA 1
ATOM 2234 C C . TRP B 1 119 ? 3.875 -1.608 10.164 1 98.62 119 TRP B C 1
ATOM 2236 O O . TRP B 1 119 ? 2.893 -2.066 9.578 1 98.62 119 TRP B O 1
ATOM 2246 N N . HIS B 1 120 ? 3.785 -1.102 11.352 1 98.5 120 HIS B N 1
ATOM 2247 C CA . HIS B 1 120 ? 2.523 -1.087 12.086 1 98.5 120 HIS B CA 1
ATOM 2248 C C . HIS B 1 120 ? 1.487 -0.217 11.383 1 98.5 120 HIS B C 1
ATOM 2250 O O . HIS B 1 120 ? 0.288 -0.499 11.445 1 98.5 120 HIS B O 1
ATOM 2256 N N . HIS B 1 121 ? 1.945 0.831 10.742 1 98.5 121 HIS B N 1
ATOM 2257 C CA . HIS B 1 121 ? 1.026 1.664 9.977 1 98.5 121 HIS B CA 1
ATOM 2258 C C . HIS B 1 121 ? 0.413 0.886 8.812 1 98.5 121 HIS B C 1
ATOM 2260 O O . HIS B 1 121 ? -0.798 0.944 8.594 1 98.5 121 HIS B O 1
ATOM 2266 N N . THR B 1 122 ? 1.216 0.183 8.055 1 98.69 122 THR B N 1
ATOM 2267 C CA . THR B 1 122 ? 0.742 -0.651 6.957 1 98.69 122 THR B CA 1
ATOM 2268 C C . THR B 1 122 ? -0.281 -1.669 7.453 1 98.69 122 THR B C 1
ATOM 2270 O O . THR B 1 122 ? -1.34 -1.841 6.844 1 98.69 122 THR B O 1
ATOM 2273 N N . LEU B 1 123 ? 0.007 -2.299 8.578 1 98.56 123 LEU B N 1
ATOM 2274 C CA . LEU B 1 123 ? -0.912 -3.283 9.141 1 98.56 123 LEU B CA 1
ATOM 2275 C C . LEU B 1 123 ? -2.209 -2.619 9.594 1 98.56 123 LEU B C 1
ATOM 2277 O O . LEU B 1 123 ? -3.285 -3.205 9.469 1 98.56 123 LEU B O 1
ATOM 2281 N N . HIS B 1 124 ? -2.111 -1.455 10.18 1 98.25 124 HIS B N 1
ATOM 2282 C CA . HIS B 1 124 ? -3.299 -0.714 10.594 1 98.25 124 HIS B CA 1
ATOM 2283 C C . HIS B 1 124 ? -4.211 -0.438 9.398 1 98.25 124 HIS B C 1
ATOM 2285 O O . HIS B 1 124 ? -5.422 -0.669 9.477 1 98.25 124 HIS B O 1
ATOM 2291 N N . CYS B 1 125 ? -3.67 0.023 8.297 1 98.38 125 CYS B N 1
ATOM 2292 C CA . CYS B 1 125 ? -4.465 0.289 7.098 1 98.38 125 CYS B CA 1
ATOM 2293 C C . CYS B 1 125 ? -5.105 -0.991 6.574 1 98.38 125 CYS B C 1
ATOM 2295 O O . CYS B 1 125 ? -6.234 -0.969 6.086 1 98.38 125 CYS B O 1
ATOM 2297 N N . HIS B 1 126 ? -4.324 -2.117 6.637 1 98.31 126 HIS B N 1
ATOM 2298 C CA . HIS B 1 126 ? -4.875 -3.424 6.297 1 98.31 126 HIS B CA 1
ATOM 2299 C C . HIS B 1 126 ? -6.148 -3.705 7.086 1 98.31 126 HIS B C 1
ATOM 2301 O O . HIS B 1 126 ? -7.176 -4.074 6.508 1 98.31 126 HIS B O 1
ATOM 2307 N N . LYS B 1 127 ? -6.129 -3.492 8.336 1 97.75 127 LYS B N 1
ATOM 2308 C CA . LYS B 1 127 ? -7.266 -3.758 9.219 1 97.75 127 LYS B CA 1
ATOM 2309 C C . LYS B 1 127 ? -8.422 -2.805 8.922 1 97.75 127 LYS B C 1
ATOM 2311 O O . LYS B 1 127 ? -9.578 -3.227 8.859 1 97.75 127 LYS B O 1
ATOM 2316 N N . VAL B 1 128 ? -8.125 -1.564 8.742 1 97.56 128 VAL B N 1
ATOM 2317 C CA . VAL B 1 128 ? -9.148 -0.556 8.484 1 97.56 128 VAL B CA 1
ATOM 2318 C C . VAL B 1 128 ? -9.867 -0.872 7.176 1 97.56 128 VAL B C 1
ATOM 2320 O O . VAL B 1 128 ? -11.102 -0.812 7.109 1 97.56 128 VAL B O 1
ATOM 2323 N N . MET B 1 129 ? -9.094 -1.218 6.188 1 97.44 129 MET B N 1
ATOM 2324 C CA . MET B 1 129 ? -9.656 -1.38 4.848 1 97.44 129 MET B CA 1
ATOM 2325 C C . MET B 1 129 ? -10.5 -2.65 4.762 1 97.44 129 MET B C 1
ATOM 2327 O O . MET B 1 129 ? -11.492 -2.693 4.035 1 97.44 129 MET B O 1
ATOM 2331 N N . LEU B 1 130 ? -10.094 -3.672 5.523 1 96.69 130 LEU B N 1
ATOM 2332 C CA . LEU B 1 130 ? -10.766 -4.957 5.371 1 96.69 130 LEU B CA 1
ATOM 2333 C C . LEU B 1 130 ? -11.727 -5.211 6.523 1 96.69 130 LEU B C 1
ATOM 2335 O O . LEU B 1 130 ? -12.539 -6.133 6.469 1 96.69 130 LEU B O 1
ATOM 2339 N N . GLY B 1 131 ? -11.633 -4.414 7.547 1 92.44 131 GLY B N 1
ATOM 2340 C CA . GLY B 1 131 ? -12.477 -4.613 8.711 1 92.44 131 GLY B CA 1
ATOM 2341 C C . GLY B 1 131 ? -13.906 -4.141 8.5 1 92.44 131 GLY B C 1
ATOM 2342 O O . GLY B 1 131 ? -14.289 -3.807 7.379 1 92.44 131 GLY B O 1
ATOM 2343 N N . GLU B 1 132 ? -14.625 -4.23 9.633 1 87.25 132 GLU B N 1
ATOM 2344 C CA . GLU B 1 132 ? -16.016 -3.756 9.617 1 87.25 132 GLU B CA 1
ATOM 2345 C C . GLU B 1 132 ? -16.094 -2.314 9.125 1 87.25 132 GLU B C 1
ATOM 2347 O O . GLU B 1 132 ? -15.32 -1.457 9.57 1 87.25 132 GLU B O 1
ATOM 2352 N N . GLN B 1 133 ? -17.047 -2.184 8.195 1 86.06 133 GLN B N 1
ATOM 2353 C CA . GLN B 1 133 ? -17.203 -0.843 7.645 1 86.06 133 GLN B CA 1
ATOM 2354 C C . GLN B 1 133 ? -18.266 -0.05 8.398 1 86.06 133 GLN B C 1
ATOM 2356 O O . GLN B 1 133 ? -19.453 -0.397 8.367 1 86.06 133 GLN B O 1
ATOM 2361 N N . LEU B 1 134 ? -17.75 0.949 9.062 1 92.31 134 LEU B N 1
ATOM 2362 C CA . LEU B 1 134 ? -18.641 1.907 9.695 1 92.31 134 LEU B CA 1
ATOM 2363 C C . LEU B 1 134 ? -19.203 2.891 8.68 1 92.31 134 LEU B C 1
ATOM 2365 O O . LEU B 1 134 ? -18.688 2.99 7.559 1 92.31 134 LEU B O 1
ATOM 2369 N N . PRO B 1 135 ? -20.328 3.545 9.094 1 95.5 135 PRO B N 1
ATOM 2370 C CA . PRO B 1 135 ? -20.844 4.555 8.164 1 95.5 135 PRO B CA 1
ATOM 2371 C C . PRO B 1 135 ? -19.781 5.562 7.738 1 95.5 135 PRO B C 1
ATOM 2373 O O . PRO B 1 135 ? -18.984 6.012 8.57 1 95.5 135 PRO B O 1
ATOM 2376 N N . PRO B 1 136 ? -19.781 5.844 6.461 1 95.06 136 PRO B N 1
ATOM 2377 C CA . PRO B 1 136 ? -18.719 6.719 5.934 1 95.06 136 PRO B CA 1
ATOM 2378 C C . PRO B 1 136 ? -18.656 8.055 6.66 1 95.06 136 PRO B C 1
ATOM 2380 O O . PRO B 1 136 ? -17.578 8.648 6.77 1 95.06 136 PRO B O 1
ATOM 2383 N N . GLU B 1 137 ? -19.766 8.555 7.188 1 95.25 137 GLU B N 1
ATOM 2384 C CA . GLU B 1 137 ? -19.828 9.883 7.793 1 95.25 137 GLU B CA 1
ATOM 2385 C C . GLU B 1 137 ? -19.484 9.828 9.273 1 95.25 137 GLU B C 1
ATOM 2387 O O . GLU B 1 137 ? -19.281 10.859 9.914 1 95.25 137 GLU B O 1
ATOM 2392 N N . SER B 1 138 ? -19.375 8.625 9.805 1 96.5 138 SER B N 1
ATOM 2393 C CA . SER B 1 138 ? -19 8.5 11.211 1 96.5 138 SER B CA 1
ATOM 2394 C C . SER B 1 138 ? -17.531 8.883 11.422 1 96.5 138 SER B C 1
ATOM 2396 O O . SER B 1 138 ? -16.734 8.883 10.477 1 96.5 138 SER B O 1
ATOM 2398 N N . ILE B 1 139 ? -17.219 9.289 12.641 1 96.75 139 ILE B N 1
ATOM 2399 C CA . ILE B 1 139 ? -15.82 9.586 12.938 1 96.75 139 ILE B CA 1
ATOM 2400 C C . ILE B 1 139 ? -14.992 8.305 12.852 1 96.75 139 ILE B C 1
ATOM 2402 O O . ILE B 1 139 ? -15.352 7.281 13.438 1 96.75 139 ILE B O 1
ATOM 2406 N N . GLY B 1 140 ? -13.93 8.43 12.164 1 94.62 140 GLY B N 1
ATOM 2407 C CA . GLY B 1 140 ? -13.148 7.23 11.891 1 94.62 140 GLY B CA 1
ATOM 2408 C C . GLY B 1 140 ? -11.789 7.234 12.562 1 94.62 140 GLY B C 1
ATOM 2409 O O . GLY B 1 140 ? -11.195 6.18 12.773 1 94.62 140 GLY B O 1
ATOM 2410 N N . ALA B 1 141 ? -11.266 8.43 12.828 1 95.75 141 ALA B N 1
ATOM 2411 C CA . ALA B 1 141 ? -9.93 8.508 13.414 1 95.75 141 ALA B CA 1
ATOM 2412 C C . ALA B 1 141 ? -9.648 9.898 13.961 1 95.75 141 ALA B C 1
ATOM 2414 O O . ALA B 1 141 ? -10.32 10.867 13.594 1 95.75 141 ALA B O 1
ATOM 2415 N N . ALA B 1 142 ? -8.742 9.922 14.836 1 96.88 142 ALA B N 1
ATOM 2416 C CA . ALA B 1 142 ? -8.125 11.172 15.281 1 96.88 142 ALA B CA 1
ATOM 2417 C C . ALA B 1 142 ? -6.766 11.375 14.625 1 96.88 142 ALA B C 1
ATOM 2419 O O . ALA B 1 142 ? -5.891 10.508 14.711 1 96.88 142 ALA B O 1
ATOM 2420 N N . GLY B 1 143 ? -6.656 12.469 13.953 1 97.25 143 GLY B N 1
ATOM 2421 C CA . GLY B 1 143 ? -5.367 12.828 13.383 1 97.25 143 GLY B CA 1
ATOM 2422 C C . GLY B 1 143 ? -4.52 13.68 14.312 1 97.25 143 GLY B C 1
ATOM 2423 O O . GLY B 1 143 ? -4.707 14.898 14.391 1 97.25 143 GLY B O 1
ATOM 2424 N N . GLN B 1 144 ? -3.635 13.078 14.938 1 97.31 144 GLN B N 1
ATOM 2425 C CA . GLN B 1 144 ? -2.684 13.805 15.773 1 97.31 144 GLN B CA 1
ATOM 2426 C C . GLN B 1 144 ? -1.513 14.328 14.945 1 97.31 144 GLN B C 1
ATOM 2428 O O . GLN B 1 144 ? -0.958 13.594 14.117 1 97.31 144 GLN B O 1
ATOM 2433 N N . VAL B 1 145 ? -1.168 15.586 15.188 1 98.38 145 VAL B N 1
ATOM 2434 C CA . VAL B 1 145 ? -0.05 16.188 14.461 1 98.38 145 VAL B CA 1
ATOM 2435 C C . VAL B 1 145 ? 1.248 15.477 14.836 1 98.38 145 VAL B C 1
ATOM 2437 O O . VAL B 1 145 ? 1.535 15.273 16.016 1 98.38 145 VAL B O 1
ATOM 2440 N N . LYS B 1 146 ? 2.039 15.148 13.812 1 98.5 146 LYS B N 1
ATOM 2441 C CA . LYS B 1 146 ? 3.268 14.383 14 1 98.5 146 LYS B CA 1
ATOM 2442 C C . LYS B 1 146 ? 4.465 15.102 13.383 1 98.5 146 LYS B C 1
ATOM 2444 O O . LYS B 1 146 ? 4.297 15.977 12.523 1 98.5 146 LYS B O 1
ATOM 2449 N N . TYR B 1 147 ? 5.629 14.75 13.875 1 98.69 147 TYR B N 1
ATOM 2450 C CA . TYR B 1 147 ? 6.91 15.242 13.383 1 98.69 147 TYR B CA 1
ATOM 2451 C C . TYR B 1 147 ? 7.871 14.094 13.117 1 98.69 147 TYR B C 1
ATOM 2453 O O . TYR B 1 147 ? 8.883 13.945 13.805 1 98.69 147 TYR B O 1
ATOM 2461 N N . PRO B 1 148 ? 7.57 13.328 12.094 1 98.62 148 PRO B N 1
ATOM 2462 C CA . PRO B 1 148 ? 8.383 12.133 11.859 1 98.62 148 PRO B CA 1
ATOM 2463 C C . PRO B 1 148 ? 9.773 12.461 11.32 1 98.62 148 PRO B C 1
ATOM 2465 O O . PRO B 1 148 ? 9.992 13.555 10.797 1 98.62 148 PRO B O 1
ATOM 2468 N N . GLU B 1 149 ? 10.68 11.477 11.461 1 98.25 149 GLU B N 1
ATOM 2469 C CA . GLU B 1 149 ? 11.984 11.57 10.805 1 98.25 149 GLU B CA 1
ATOM 2470 C C . GLU B 1 149 ? 11.852 11.383 9.297 1 98.25 149 GLU B C 1
ATOM 2472 O O . GLU B 1 149 ? 11.039 10.586 8.836 1 98.25 149 GLU B O 1
ATOM 2477 N N . CYS B 1 150 ? 12.578 12.148 8.617 1 97.81 150 CYS B N 1
ATOM 2478 C CA . CYS B 1 150 ? 12.688 12.023 7.164 1 97.81 150 CYS B CA 1
ATOM 2479 C C . CYS B 1 150 ? 14.07 11.508 6.77 1 97.81 150 CYS B C 1
ATOM 2481 O O . CYS B 1 150 ? 15.086 12.125 7.098 1 97.81 150 CYS B O 1
ATOM 2483 N N . SER B 1 151 ? 14.141 10.391 6.062 1 96.69 151 SER B N 1
ATOM 2484 C CA . SER B 1 151 ? 15.43 9.789 5.742 1 96.69 151 SER B CA 1
ATOM 2485 C C . SER B 1 151 ? 15.43 9.227 4.324 1 96.69 151 SER B C 1
ATOM 2487 O O . SER B 1 151 ? 14.375 9.031 3.723 1 96.69 151 SER B O 1
ATOM 2489 N N . PRO B 1 152 ? 16.625 9.047 3.758 1 95.25 152 PRO B N 1
ATOM 2490 C CA . PRO B 1 152 ? 16.703 8.375 2.457 1 95.25 152 PRO B CA 1
ATOM 2491 C C . PRO B 1 152 ? 16.078 6.984 2.477 1 95.25 152 PRO B C 1
ATOM 2493 O O . PRO B 1 152 ? 16.219 6.25 3.457 1 95.25 152 PRO B O 1
ATOM 2496 N N . ALA B 1 153 ? 15.219 6.645 1.479 1 91.25 153 ALA B N 1
ATOM 2497 C CA . ALA B 1 153 ? 14.539 5.355 1.391 1 91.25 153 ALA B CA 1
ATOM 2498 C C . ALA B 1 153 ? 15.523 4.227 1.131 1 91.25 153 ALA B C 1
ATOM 2500 O O . ALA B 1 153 ? 15.219 3.055 1.361 1 91.25 153 ALA B O 1
ATOM 2501 N N . LEU B 1 154 ? 16.781 4.395 0.565 1 75.88 154 LEU B N 1
ATOM 2502 C CA . LEU B 1 154 ? 17.828 3.43 0.292 1 75.88 154 LEU B CA 1
ATOM 2503 C C . LEU B 1 154 ? 18.938 3.516 1.346 1 75.88 154 LEU B C 1
ATOM 2505 O O . LEU B 1 154 ? 19.172 4.586 1.906 1 75.88 154 LEU B O 1
#

Radius of gyration: 22.45 Å; Cα contacts (8 Å, |Δi|>4): 522; chains: 2; bounding box: 73×55×38 Å

Organism: Exserohilum turcicum (strain 28A) (NCBI:txid671987)

Solvent-accessible surface area (backbone atoms only — not comparable to full-atom values): 17329 Å² total; per-residue (Å²): 134,79,82,74,78,72,73,77,63,60,87,72,66,63,91,56,51,45,19,58,88,43,58,68,50,13,50,75,66,59,28,47,65,38,79,80,71,26,24,37,22,39,66,66,47,49,55,65,66,60,52,50,53,56,60,66,69,50,91,76,67,38,12,68,39,84,83,62,82,41,70,50,52,65,71,61,62,62,63,49,79,60,56,32,25,30,24,30,44,54,50,52,54,39,44,46,49,49,51,53,47,49,54,38,17,56,72,70,60,42,16,39,32,51,59,81,68,27,69,67,51,56,52,47,42,42,47,62,69,71,42,85,81,65,59,49,82,38,73,52,48,73,40,54,65,40,50,42,44,43,42,65,51,109,134,77,83,74,77,71,72,78,63,61,90,71,65,62,91,54,51,44,20,59,89,40,59,70,50,13,52,74,66,60,28,46,64,38,77,81,69,26,24,37,22,40,65,66,46,47,55,65,67,59,52,50,54,57,61,66,69,51,90,74,67,36,12,69,40,82,83,61,82,40,70,51,53,65,70,60,61,61,63,50,80,58,58,32,24,30,24,29,44,53,50,52,53,40,42,47,50,49,52,53,47,48,55,39,18,56,73,69,60,41,16,38,33,50,60,81,68,27,68,65,48,56,51,49,43,43,46,60,68,71,42,84,81,67,61,50,81,40,72,52,47,75,42,52,65,40,50,42,44,43,40,66,53,108

Secondary structure (DSSP, 8-state):
----------S---S-SB-TTSHHHHHHTT-EEETTTTEEE-TTT--HHHHHHHHHH----EESSTTS-SEE-HHHHHT--S-EEEEHHHHHHHHHHHHHHHHHIIIII-EEETTTT-HHHHHHHHHHHHS----TTSEEEEE--B--BEEE--/----------S---S-SB--SSHHHHHHTT-EEETTTTEEE-TTT--HHHHHHHHHH----EESSTTS-SEE-HHHHHT--S-EEEEHHHHHHHHHHHHHHHHHIIIII-EEETTTT-HHHHHHHHHHHHS----TTSEEEEE--B--BEEE--

pLDDT: mean 91.65, std 16.46, range [30.92, 98.88]